Protein AF-A0A8R1TPE1-F1 (afdb_monomer)

Solvent-accessible surface area (backbone atoms only — not comparable to full-atom values): 17850 Å² total; per-residue (Å²): 113,74,74,75,46,50,90,29,77,62,45,46,55,52,41,71,75,48,52,73,70,52,34,66,56,43,35,75,39,78,77,42,19,66,40,21,22,53,48,49,41,61,33,60,48,58,33,38,38,45,73,94,42,56,35,72,60,89,50,50,63,36,73,74,68,48,64,74,49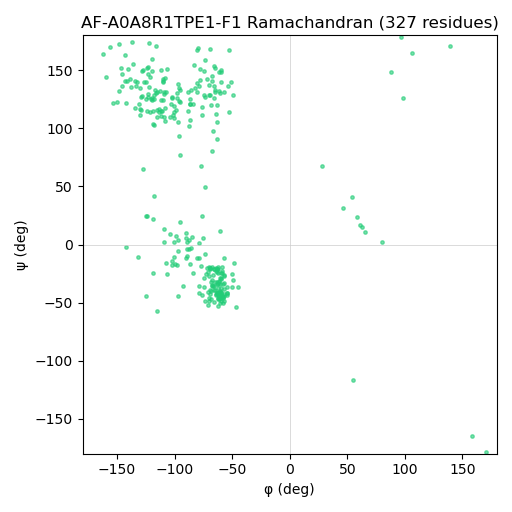,32,59,81,62,70,33,50,61,33,40,32,50,35,21,40,54,62,59,78,72,87,46,67,65,44,50,88,61,21,54,44,43,35,39,29,58,37,79,49,31,29,47,52,40,66,70,61,81,67,84,75,72,73,78,67,88,56,92,44,58,75,33,24,25,40,34,38,23,42,54,41,50,76,71,48,34,45,49,78,46,43,59,63,67,57,66,74,37,89,83,64,46,93,82,68,50,93,53,41,48,35,35,43,39,38,24,18,45,39,54,68,60,50,53,53,50,52,52,57,53,48,71,70,68,57,57,43,43,33,35,41,39,25,24,50,26,72,84,51,78,80,65,88,53,73,63,36,33,42,34,39,38,37,20,40,93,54,47,46,69,49,77,46,70,35,82,41,60,48,61,72,59,45,50,51,52,52,57,56,54,52,70,76,59,90,47,74,88,55,23,51,77,49,34,40,32,41,39,40,51,91,40,40,48,34,95,58,47,71,56,54,48,37,74,76,37,76,90,58,66,74,25,60,41,65,36,54,33,80,81,40,45,34,23,38,35,37,48,56,91,95,43,76,47,75,45,69,22,31,29,42,36,44,40,28,41,59,52,60,127

Organism: Onchocerca volvulus (NCBI:txid6282)

Secondary structure (DSSP, 8-state):
-GGGTTT-HHHHHHHHHS-HHHHHHHTTSTTTHHHHHHHHHHHTPPEEEETTEEESGGGTTTTTS-THHHHHTT--EEEEEEE--SS----TTTTTT-EEEEEEE-SS-EEEE---SS------SS-PPPPEEEEEEHHHHHTT-EEEE-HHHHHS-TT--SSS-TTEEEEEEEESS-HHHHHHHHHHHHHTT--S-EEEEE---SS-TT---GGGEEEEEEESTTEEEEEEE-----HHHHHHHHHHHHHT---TTTEEEEEEEEEETT-SS-TTHHHHHHHH-TT--EEEEEE--TT-EEEEEEEETTEEEEEES-EEEEEEEEPP-

Sequence (329 aa):
MAKVFIGTPAAKRIAQELSYEDLNNIRTIRVMAEAANFELNRRFQVLHYRNGEINPPFLRKSWKLELNEFRQYHWSPNFAILFGSERRLDIMHMTDMCFTEILTPRSDHLGIFIPDGRNFSFDPEIKGDPMNGVILPITWWWDRNFASMDIESIKSLHWGNKEIKDDAKLIILIDGNNDYRAFETVRIIRKQWYSMPICVVSQTDRVNFQSESDEDSTVYVFRGPDIEVSTFVVSTKNEEVLNRMLLDWKKTMNFFDTHQIIAFHFTMIDGSEPENSEQIFSDTFPNIRLNTLRLLDKRSITGVNYQIQTESYFFYGPVYIIIGLRKFD

pLDDT: mean 83.56, std 15.49, range [41.16, 98.75]

Nearest PDB structures (foldseek):
  1vm6-assembly1_C  TM=4.453E-01  e=6.906E-03  Thermotoga maritima
  3lup-assembly1_A  TM=4.896E-01  e=1.244E+00  Streptococcus agalactiae 2603V/R
  6dke-assembly1_A  TM=5.177E-01  e=4.424E+00  Streptococcus pneumoniae
  2x0b-assembly1_F  TM=2.008E-01  e=8.662E-01  Homo sapiens
  8h55-assembly2_B  TM=2.376E-01  e=1.683E+00  Danio rerio

Mean predicted aligned error: 8.54 Å

Structure (mmCIF, N/CA/C/O backbone):
data_AF-A0A8R1TPE1-F1
#
_entry.id   AF-A0A8R1TPE1-F1
#
loop_
_atom_site.group_PDB
_atom_site.id
_atom_site.type_symbol
_atom_site.label_atom_id
_atom_site.label_alt_id
_atom_site.label_comp_id
_atom_site.label_asym_id
_atom_site.label_entity_id
_atom_site.label_seq_id
_atom_site.pdbx_PDB_ins_code
_atom_site.Cartn_x
_atom_site.Cartn_y
_atom_site.Cartn_z
_atom_site.occupancy
_atom_site.B_iso_or_equiv
_atom_site.auth_seq_id
_atom_site.auth_comp_id
_atom_site.auth_asym_id
_atom_site.auth_atom_id
_atom_site.pdbx_PDB_model_num
ATOM 1 N N . MET A 1 1 ? -36.279 0.656 28.704 1.00 44.09 1 MET A N 1
ATOM 2 C CA . MET A 1 1 ? -34.944 0.089 29.000 1.00 44.09 1 MET A CA 1
ATOM 3 C C . MET A 1 1 ? -34.021 0.081 27.784 1.00 44.09 1 MET A C 1
ATOM 5 O O . MET A 1 1 ? -32.981 0.709 27.876 1.00 44.09 1 MET A O 1
ATOM 9 N N . ALA A 1 2 ? -34.404 -0.500 26.636 1.00 46.25 2 ALA A N 1
ATOM 10 C CA . ALA A 1 2 ? -33.535 -0.558 25.446 1.00 46.25 2 ALA A CA 1
ATOM 11 C C . ALA A 1 2 ? -33.001 0.814 24.980 1.00 46.25 2 ALA A C 1
ATOM 13 O O . ALA A 1 2 ? -31.809 0.942 24.746 1.00 46.25 2 ALA A O 1
ATOM 14 N N . LYS A 1 3 ? -33.838 1.867 24.952 1.00 46.75 3 LYS A N 1
ATOM 15 C CA . LYS A 1 3 ? -33.417 3.230 24.557 1.00 46.75 3 LYS A CA 1
ATOM 16 C C . LYS A 1 3 ? -32.384 3.891 25.481 1.00 46.75 3 LYS A C 1
ATOM 18 O O . LYS A 1 3 ? -31.698 4.795 25.033 1.00 46.75 3 LYS A O 1
ATOM 23 N N . VAL A 1 4 ? -32.247 3.437 26.730 1.00 49.09 4 VAL A N 1
ATOM 24 C CA . VAL A 1 4 ? -31.278 3.990 27.701 1.00 49.09 4 VAL A CA 1
ATOM 25 C C . VAL A 1 4 ? -29.866 3.425 27.469 1.00 49.09 4 VAL A C 1
ATOM 27 O O . VAL A 1 4 ? -28.898 3.954 27.997 1.00 49.09 4 VAL A O 1
ATOM 30 N N . PHE A 1 5 ? -29.721 2.388 26.637 1.00 49.16 5 PHE A N 1
ATOM 31 C CA . PHE A 1 5 ? -28.418 1.881 26.190 1.00 49.16 5 PHE A CA 1
ATOM 32 C C . PHE A 1 5 ? -28.001 2.414 24.807 1.00 49.16 5 PHE A C 1
ATOM 34 O O . PHE A 1 5 ? -26.819 2.379 24.479 1.00 49.16 5 PHE A O 1
ATOM 41 N N . ILE A 1 6 ? -28.940 2.941 24.010 1.00 46.09 6 ILE A N 1
ATOM 42 C CA . ILE A 1 6 ? -28.690 3.390 22.629 1.00 46.09 6 ILE A CA 1
ATOM 43 C C . ILE A 1 6 ? -27.797 4.633 22.635 1.00 46.09 6 ILE A C 1
ATOM 45 O O . ILE A 1 6 ? -28.164 5.657 23.209 1.00 46.09 6 ILE A O 1
ATOM 49 N N . GLY A 1 7 ? -26.628 4.539 21.998 1.00 55.19 7 GLY A N 1
ATOM 50 C CA . GLY A 1 7 ? -25.697 5.659 21.830 1.00 55.19 7 GLY A CA 1
ATOM 51 C C . GLY A 1 7 ? -25.085 6.182 23.132 1.00 55.19 7 GLY A C 1
ATOM 52 O O . GLY A 1 7 ? -24.473 7.253 23.144 1.00 55.19 7 GLY A O 1
ATOM 53 N N . THR A 1 8 ? -25.253 5.465 24.247 1.00 64.81 8 THR A N 1
ATOM 54 C CA . THR A 1 8 ? -24.843 5.983 25.547 1.00 64.81 8 THR A CA 1
ATOM 55 C C . THR A 1 8 ? -23.357 5.764 25.804 1.00 64.81 8 THR A C 1
ATOM 57 O O . THR A 1 8 ? -22.751 4.815 25.295 1.00 64.81 8 THR A O 1
ATOM 60 N N . PRO A 1 9 ? -22.748 6.608 26.654 1.00 73.88 9 PRO A N 1
ATOM 61 C CA . PRO A 1 9 ? -21.393 6.389 27.146 1.00 73.88 9 PRO A CA 1
ATOM 62 C C . PRO A 1 9 ? -21.156 4.975 27.703 1.00 73.88 9 PRO A C 1
ATOM 64 O O . PRO A 1 9 ? -20.021 4.515 27.687 1.00 73.88 9 PRO A O 1
ATOM 67 N N . ALA A 1 10 ? -22.202 4.276 28.167 1.00 79.50 10 ALA A N 1
ATOM 68 C CA . ALA A 1 10 ? -22.102 2.910 28.673 1.00 79.50 10 ALA A CA 1
ATOM 69 C C . ALA A 1 10 ? -21.815 1.886 27.565 1.00 79.50 10 ALA A C 1
ATOM 71 O O . ALA A 1 10 ? -20.884 1.103 27.712 1.00 79.50 10 ALA A O 1
ATOM 72 N N . ALA A 1 11 ? -22.551 1.913 26.447 1.00 77.06 11 ALA A N 1
ATOM 73 C CA . ALA A 1 11 ? -22.311 0.989 25.333 1.00 77.06 11 ALA A CA 1
ATOM 74 C C . ALA A 1 11 ? -20.894 1.151 24.764 1.00 77.06 11 ALA A C 1
ATOM 76 O O . ALA A 1 11 ? -20.216 0.160 24.508 1.00 77.06 11 ALA A O 1
ATOM 77 N N . LYS A 1 12 ? -20.420 2.400 24.653 1.00 79.38 12 LYS A N 1
ATOM 78 C CA . LYS A 1 12 ? -19.044 2.703 24.230 1.00 79.38 12 LYS A CA 1
ATOM 79 C C . LYS A 1 12 ? -18.009 2.131 25.199 1.00 79.38 12 LYS A C 1
ATOM 81 O O . LYS A 1 12 ? -17.078 1.478 24.749 1.00 79.38 12 LYS A O 1
ATOM 86 N N . ARG A 1 13 ? -18.199 2.322 26.511 1.00 83.38 13 ARG A N 1
ATOM 87 C CA . ARG A 1 13 ? -17.311 1.747 27.537 1.00 83.38 13 ARG A CA 1
ATOM 88 C C . ARG A 1 13 ? -17.301 0.225 27.500 1.00 83.38 13 ARG A C 1
ATOM 90 O O . ARG A 1 13 ? -16.241 -0.359 27.606 1.00 83.38 13 ARG A O 1
ATOM 97 N N . ILE A 1 14 ? -18.460 -0.411 27.324 1.00 85.06 14 ILE A N 1
ATOM 98 C CA . ILE A 1 14 ? -18.529 -1.872 27.209 1.00 85.06 14 ILE A CA 1
ATOM 99 C C . ILE A 1 14 ? -17.743 -2.325 25.978 1.00 85.06 14 ILE A C 1
ATOM 101 O O . ILE A 1 14 ? -16.851 -3.147 26.118 1.00 85.06 14 ILE A O 1
ATOM 105 N N . ALA A 1 15 ? -18.027 -1.761 24.799 1.00 84.88 15 ALA A N 1
ATOM 106 C CA . ALA A 1 15 ? -17.357 -2.146 23.557 1.00 84.88 15 ALA A CA 1
ATOM 107 C C . ALA A 1 15 ? -15.828 -1.994 23.639 1.00 84.88 15 ALA A C 1
ATOM 109 O O . ALA A 1 15 ? -15.106 -2.859 23.152 1.00 84.88 15 ALA A O 1
ATOM 110 N N . GLN A 1 16 ? -15.337 -0.941 24.298 1.00 85.75 16 GLN A N 1
ATOM 111 C CA . GLN A 1 16 ? -13.904 -0.705 24.490 1.00 85.75 16 GLN A CA 1
ATOM 112 C C . GLN A 1 16 ? -13.187 -1.845 25.217 1.00 85.75 16 GLN A C 1
ATOM 114 O O . GLN A 1 16 ? -12.050 -2.126 24.864 1.00 85.75 16 GLN A O 1
ATOM 119 N N . GLU A 1 17 ? -13.850 -2.525 26.154 1.00 87.88 17 GLU A N 1
ATOM 120 C CA . GLU A 1 17 ? -13.262 -3.609 26.957 1.00 87.88 17 GLU A CA 1
ATOM 121 C C . GLU A 1 17 ? -13.404 -4.996 26.306 1.00 87.88 17 GLU A C 1
ATOM 123 O O . GLU A 1 17 ? -12.835 -5.978 26.781 1.00 87.88 17 GLU A O 1
ATOM 128 N N . LEU A 1 18 ? -14.191 -5.114 25.231 1.00 89.50 18 LEU A N 1
ATOM 129 C CA . LEU A 1 18 ? -14.462 -6.401 24.589 1.00 89.50 18 LEU A CA 1
ATOM 130 C C . LEU A 1 18 ? -13.299 -6.867 23.713 1.00 89.50 18 LEU A C 1
ATOM 132 O O . LEU A 1 18 ? -12.566 -6.067 23.124 1.00 89.50 18 LEU A O 1
ATOM 136 N N . SER A 1 19 ? -13.158 -8.186 23.579 1.00 89.12 19 SER A N 1
ATOM 137 C CA . SER A 1 19 ? -12.224 -8.796 22.631 1.00 89.12 19 SER A CA 1
ATOM 138 C C . SER A 1 19 ? -12.672 -8.570 21.178 1.00 89.12 19 SER A C 1
ATOM 140 O O . SER A 1 19 ? -13.794 -8.137 20.913 1.00 89.12 19 SER A O 1
ATOM 142 N N . TYR A 1 20 ? -11.796 -8.857 20.209 1.00 87.75 20 TYR A N 1
ATOM 143 C CA . TYR A 1 20 ? -12.163 -8.790 18.786 1.00 87.75 20 TYR A CA 1
ATOM 144 C C . TYR A 1 20 ? -13.303 -9.759 18.436 1.00 87.75 20 TYR A C 1
ATOM 146 O O . TYR A 1 20 ? -14.245 -9.386 17.739 1.00 87.75 20 TYR A O 1
ATOM 154 N N . GLU A 1 21 ? -13.242 -10.983 18.961 1.00 89.06 21 GLU A N 1
ATOM 155 C CA . GLU A 1 21 ? -14.278 -11.998 18.767 1.00 89.06 21 GLU A CA 1
ATOM 156 C C . GLU A 1 21 ? -15.618 -11.541 19.355 1.00 89.06 21 GLU A C 1
ATOM 158 O O . GLU A 1 21 ? -16.645 -11.581 18.677 1.00 89.06 21 GLU A O 1
ATOM 163 N N . ASP A 1 22 ? -15.601 -11.007 20.578 1.00 92.62 22 ASP A N 1
ATOM 164 C CA . ASP A 1 22 ? -16.809 -10.494 21.221 1.00 92.62 22 ASP A CA 1
ATOM 165 C C . ASP A 1 22 ? -17.409 -9.323 20.446 1.00 92.62 22 ASP A C 1
ATOM 167 O O . ASP A 1 22 ? -18.618 -9.303 20.231 1.00 92.62 22 ASP A O 1
ATOM 171 N N . LEU A 1 23 ? -16.586 -8.378 19.975 1.00 93.06 23 LEU A N 1
ATOM 172 C CA . LEU A 1 23 ? -17.033 -7.267 19.128 1.00 93.06 23 LEU A CA 1
ATOM 173 C C . LEU A 1 23 ? -17.714 -7.765 17.848 1.00 93.06 23 LEU A C 1
ATOM 175 O O . LEU A 1 23 ? -18.798 -7.290 17.496 1.00 93.06 23 LEU A O 1
ATOM 179 N N . ASN A 1 24 ? -17.116 -8.754 17.184 1.00 91.31 24 ASN A N 1
ATOM 180 C CA . ASN A 1 24 ? -17.694 -9.379 15.998 1.00 91.31 24 ASN A CA 1
ATOM 181 C C . ASN A 1 24 ? -19.021 -10.084 16.281 1.00 91.31 24 ASN A C 1
ATOM 183 O O . ASN A 1 24 ? -19.912 -10.065 15.433 1.00 91.31 24 ASN A O 1
ATOM 187 N N . ASN A 1 25 ? -19.184 -10.660 17.468 1.00 92.38 25 ASN A N 1
ATOM 188 C CA . ASN A 1 25 ? -20.437 -11.283 17.874 1.00 92.38 25 ASN A CA 1
ATOM 189 C C . ASN A 1 25 ? -21.503 -10.231 18.204 1.00 92.38 25 ASN A C 1
ATOM 191 O O . ASN A 1 25 ? -22.625 -10.297 17.693 1.00 92.38 25 ASN A O 1
ATOM 195 N N . ILE A 1 26 ? -21.172 -9.217 19.010 1.00 91.69 26 ILE A N 1
ATOM 196 C CA . ILE A 1 26 ? -22.152 -8.221 19.461 1.00 91.69 26 ILE A CA 1
ATOM 197 C C . ILE A 1 26 ? -22.587 -7.258 18.359 1.00 91.69 26 ILE A C 1
ATOM 199 O O . ILE A 1 26 ? -23.668 -6.683 18.475 1.00 91.69 26 ILE A O 1
ATOM 203 N N . ARG A 1 27 ? -21.822 -7.101 17.269 1.00 89.50 27 ARG A N 1
ATOM 204 C CA . ARG A 1 27 ? -22.260 -6.256 16.146 1.00 89.50 27 ARG A CA 1
ATOM 205 C C . ARG A 1 27 ? -23.519 -6.787 15.457 1.00 89.50 27 ARG A C 1
ATOM 207 O O . ARG A 1 27 ? -24.279 -6.019 14.880 1.00 89.50 27 ARG A O 1
ATOM 214 N N . THR A 1 28 ? -23.793 -8.088 15.581 1.00 90.44 28 THR A N 1
ATOM 215 C CA . THR A 1 28 ? -25.048 -8.699 15.107 1.00 90.44 28 THR A CA 1
ATOM 216 C C . THR A 1 28 ? -26.266 -8.226 15.913 1.00 90.44 28 THR A C 1
ATOM 218 O O . THR A 1 28 ? -27.407 -8.292 15.452 1.00 90.44 28 THR A O 1
ATOM 221 N N . ILE A 1 29 ? -26.038 -7.690 17.115 1.00 89.44 29 ILE A N 1
ATOM 222 C CA . ILE A 1 29 ? -27.065 -7.118 17.974 1.00 89.44 29 ILE A CA 1
ATOM 223 C C . ILE A 1 29 ? -27.247 -5.653 17.579 1.00 89.44 29 ILE A C 1
ATOM 225 O O . ILE A 1 29 ? -26.445 -4.793 17.938 1.00 89.44 29 ILE A O 1
ATOM 229 N N . ARG A 1 30 ? -28.366 -5.339 16.915 1.00 87.31 30 ARG A N 1
ATOM 230 C CA . ARG A 1 30 ? -28.681 -3.991 16.392 1.00 87.31 30 ARG A CA 1
ATOM 231 C C . ARG A 1 30 ? -28.411 -2.839 17.370 1.00 87.31 30 ARG A C 1
ATOM 233 O O . ARG A 1 30 ? -28.019 -1.763 16.944 1.00 87.31 30 ARG A O 1
ATOM 240 N N . VAL A 1 31 ? -28.653 -3.033 18.670 1.00 83.69 31 VAL A N 1
ATOM 241 C CA . VAL A 1 31 ? -28.457 -1.977 19.686 1.00 83.69 31 VAL A CA 1
ATOM 242 C C . VAL A 1 31 ? -26.993 -1.736 20.070 1.00 83.69 31 VAL A C 1
ATOM 244 O O . VAL A 1 31 ? -26.695 -0.683 20.622 1.00 83.69 31 VAL A O 1
ATOM 247 N N . MET A 1 32 ? -26.102 -2.689 19.791 1.00 87.31 32 MET A N 1
ATOM 248 C CA . MET A 1 32 ? -24.664 -2.609 20.066 1.00 87.31 32 MET A CA 1
ATOM 249 C C . MET A 1 32 ? -23.827 -2.426 18.794 1.00 87.31 32 MET A C 1
ATOM 251 O O . MET A 1 32 ? -22.674 -2.019 18.904 1.00 87.31 32 MET A O 1
ATOM 255 N N . ALA A 1 33 ? -24.407 -2.683 17.615 1.00 90.25 33 ALA A N 1
ATOM 256 C CA . ALA A 1 33 ? -23.750 -2.619 16.311 1.00 90.25 33 ALA A CA 1
ATOM 257 C C . ALA A 1 33 ? -22.914 -1.353 16.116 1.00 90.25 33 ALA A C 1
ATOM 259 O O . ALA A 1 33 ? -21.714 -1.449 15.903 1.00 90.25 33 ALA A O 1
ATOM 260 N N . GLU A 1 34 ? -23.505 -0.173 16.306 1.00 90.88 34 GLU A N 1
ATOM 261 C CA . GLU A 1 34 ? -22.803 1.101 16.113 1.00 90.88 34 GLU A CA 1
ATOM 262 C C . GLU A 1 34 ? -21.562 1.235 17.016 1.00 90.88 34 GLU A C 1
ATOM 264 O O . GLU A 1 34 ? -20.491 1.629 16.557 1.00 90.88 34 GLU A O 1
ATOM 269 N N . ALA A 1 35 ? -21.679 0.870 18.298 1.00 90.56 35 ALA A N 1
ATOM 270 C CA . ALA A 1 35 ? -20.563 0.940 19.241 1.00 90.56 35 ALA A CA 1
ATOM 271 C C . ALA A 1 35 ? -19.481 -0.103 18.923 1.00 90.56 35 ALA A C 1
ATOM 273 O O . ALA A 1 35 ? -18.292 0.207 19.010 1.00 90.56 35 ALA A O 1
ATOM 274 N N . ALA A 1 36 ? -19.890 -1.311 18.529 1.00 92.25 36 ALA A N 1
ATOM 275 C CA . ALA A 1 36 ? -18.981 -2.379 18.139 1.00 92.25 36 ALA A CA 1
ATOM 276 C C . ALA A 1 36 ? -18.222 -2.025 16.853 1.00 92.25 36 ALA A C 1
ATOM 278 O O . ALA A 1 36 ? -16.998 -2.080 16.831 1.00 92.25 36 ALA A O 1
ATOM 279 N N . ASN A 1 37 ? -18.932 -1.581 15.816 1.00 93.56 37 ASN A N 1
ATOM 280 C CA . ASN A 1 37 ? -18.367 -1.181 14.529 1.00 93.56 37 ASN A CA 1
ATOM 281 C C . ASN A 1 37 ? -17.427 0.016 14.675 1.00 93.56 37 ASN A C 1
ATOM 283 O O . ASN A 1 37 ? -16.348 0.028 14.087 1.00 93.56 37 ASN A O 1
ATOM 287 N N . PHE A 1 38 ? -17.784 1.007 15.499 1.00 91.50 38 PHE A N 1
ATOM 288 C CA . PHE A 1 38 ? -16.887 2.117 15.826 1.00 91.50 38 PHE A CA 1
ATOM 289 C C . PHE A 1 38 ? -15.567 1.619 16.428 1.00 91.50 38 PHE A C 1
ATOM 291 O O . PHE A 1 38 ? -14.488 2.031 16.000 1.00 91.50 38 PHE A O 1
ATOM 298 N N . GLU A 1 39 ? -15.651 0.723 17.409 1.00 91.75 39 GLU A N 1
ATOM 299 C CA . GLU A 1 39 ? -14.481 0.193 18.099 1.00 91.75 39 GLU A CA 1
ATOM 300 C C . GLU A 1 39 ? -13.631 -0.702 17.185 1.00 91.75 39 GLU A C 1
ATOM 302 O O . GLU A 1 39 ? -12.407 -0.577 17.172 1.00 91.75 39 GLU A O 1
ATOM 307 N N . LEU A 1 40 ? -14.260 -1.533 16.353 1.00 93.19 40 LEU A N 1
ATOM 308 C CA . LEU A 1 40 ? -13.582 -2.328 15.329 1.00 93.19 40 LEU A CA 1
ATOM 309 C C . LEU A 1 40 ? -12.853 -1.430 14.324 1.00 93.19 40 LEU A C 1
ATOM 311 O O . LEU A 1 40 ? -11.648 -1.575 14.137 1.00 93.19 40 LEU A O 1
ATOM 315 N N . ASN A 1 41 ? -13.530 -0.427 13.759 1.00 93.12 41 ASN A N 1
ATOM 316 C CA . ASN A 1 41 ? -12.905 0.538 12.851 1.00 93.12 41 ASN A CA 1
ATOM 317 C C . ASN A 1 41 ? -11.685 1.219 13.483 1.00 93.12 41 ASN A C 1
ATOM 319 O O . ASN A 1 41 ? -10.650 1.354 12.832 1.00 93.12 41 ASN A O 1
ATOM 323 N N . ARG A 1 42 ? -11.777 1.595 14.765 1.00 90.56 42 ARG A N 1
ATOM 324 C CA . ARG A 1 42 ? -10.665 2.182 15.523 1.00 90.56 42 ARG A CA 1
ATOM 325 C C . ARG A 1 42 ? -9.490 1.211 15.678 1.00 90.56 42 ARG A C 1
ATOM 327 O O . ARG A 1 42 ? -8.344 1.628 15.537 1.00 90.56 42 ARG A O 1
ATOM 334 N N . ARG A 1 43 ? -9.748 -0.069 15.962 1.00 90.19 43 ARG A N 1
ATOM 335 C CA . ARG A 1 43 ? -8.710 -1.108 16.127 1.00 90.19 43 ARG A CA 1
ATOM 336 C C . ARG A 1 43 ? -8.056 -1.524 14.806 1.00 90.19 43 ARG A C 1
ATOM 338 O O . ARG A 1 43 ? -6.909 -1.955 14.807 1.00 90.19 43 ARG A O 1
ATOM 345 N N . PHE A 1 44 ? -8.762 -1.367 13.689 1.00 92.94 44 PHE A N 1
ATOM 346 C CA . PHE A 1 44 ? -8.256 -1.623 12.334 1.00 92.94 44 PHE A CA 1
ATOM 347 C C . PHE A 1 44 ? -7.587 -0.410 11.691 1.00 92.94 44 PHE A C 1
ATOM 349 O O . PHE A 1 44 ? -7.043 -0.519 10.591 1.00 92.94 44 PHE A O 1
ATOM 356 N N . GLN A 1 45 ? -7.609 0.729 12.382 1.00 93.00 45 GLN A N 1
ATOM 357 C CA . GLN A 1 45 ? -7.111 1.986 11.862 1.00 93.00 45 GLN A CA 1
ATOM 358 C C . GLN A 1 45 ? -5.613 1.922 11.572 1.00 93.00 45 GLN A C 1
ATOM 360 O O . GLN A 1 45 ? -4.795 1.742 12.475 1.00 93.00 45 GLN A O 1
ATOM 365 N N . VAL A 1 46 ? -5.270 2.142 10.306 1.00 93.31 46 VAL A N 1
ATOM 366 C CA . VAL A 1 46 ? -3.891 2.358 9.860 1.00 93.31 46 VAL A CA 1
ATOM 367 C C . VAL A 1 46 ? -3.416 3.708 10.368 1.00 93.31 46 VAL A C 1
ATOM 369 O O . VAL A 1 46 ? -4.156 4.700 10.304 1.00 93.31 46 VAL A O 1
ATOM 372 N N . LEU A 1 47 ? -2.180 3.748 10.863 1.00 91.38 47 LEU A N 1
ATOM 373 C CA . LEU A 1 47 ? -1.526 4.999 11.212 1.00 91.38 47 LEU A CA 1
ATOM 374 C C . LEU A 1 47 ? -0.637 5.450 10.063 1.00 91.38 47 LEU A C 1
ATOM 376 O O . LEU A 1 47 ? 0.147 4.681 9.521 1.00 91.38 47 LEU A O 1
ATOM 380 N N . HIS A 1 48 ? -0.727 6.726 9.733 1.00 91.81 48 HIS A N 1
ATOM 381 C CA . HIS A 1 48 ? 0.178 7.398 8.820 1.00 91.81 48 HIS A CA 1
ATOM 382 C C . HIS A 1 48 ? 1.261 8.084 9.628 1.00 91.81 48 HIS A C 1
ATOM 384 O O . HIS A 1 48 ? 0.945 8.930 10.468 1.00 91.81 48 HIS A O 1
ATOM 390 N N . TYR A 1 49 ? 2.509 7.746 9.348 1.00 87.38 49 TYR A N 1
ATOM 391 C CA . TYR A 1 49 ? 3.671 8.402 9.914 1.00 87.38 49 TYR A CA 1
ATOM 392 C C . TYR A 1 49 ? 4.162 9.487 8.957 1.00 87.38 49 TYR A C 1
ATOM 394 O O . TYR A 1 49 ? 4.291 9.263 7.754 1.00 87.38 49 TYR A O 1
ATOM 402 N N . ARG A 1 50 ? 4.438 10.678 9.485 1.00 86.50 50 ARG A N 1
ATOM 403 C CA . ARG A 1 50 ? 5.117 11.745 8.749 1.00 86.50 50 ARG A CA 1
ATOM 404 C C . ARG A 1 50 ? 5.846 12.647 9.735 1.00 86.50 50 ARG A C 1
ATOM 406 O O . ARG A 1 50 ? 5.219 13.226 10.617 1.00 86.50 50 ARG A O 1
ATOM 413 N N . ASN A 1 51 ? 7.159 12.794 9.580 1.00 78.75 51 ASN A N 1
ATOM 414 C CA . ASN A 1 51 ? 7.970 13.746 10.352 1.00 78.75 51 ASN A CA 1
ATOM 415 C C . ASN A 1 51 ? 7.867 13.640 11.879 1.00 78.75 51 ASN A C 1
ATOM 417 O O . ASN A 1 51 ? 7.847 14.651 12.581 1.00 78.75 51 ASN A O 1
ATOM 421 N N . GLY A 1 52 ? 7.835 12.419 12.412 1.00 75.19 52 GLY A N 1
ATOM 422 C CA . GLY A 1 52 ? 7.726 12.190 13.855 1.00 75.19 52 GLY A CA 1
ATOM 423 C C . GLY A 1 52 ? 6.301 12.312 14.392 1.00 75.19 52 GLY A C 1
ATOM 424 O O . GLY A 1 52 ? 6.088 12.161 15.594 1.00 75.19 52 GLY A O 1
ATOM 425 N N . GLU A 1 53 ? 5.319 12.563 13.525 1.00 81.31 53 GLU A N 1
ATOM 426 C CA . GLU A 1 53 ? 3.909 12.574 13.884 1.00 81.31 53 GLU A CA 1
ATOM 427 C C . GLU A 1 53 ? 3.161 11.391 13.276 1.00 81.31 53 GLU A C 1
ATOM 429 O O . GLU A 1 53 ? 3.376 11.019 12.123 1.00 81.31 53 GLU A O 1
ATOM 434 N N . ILE A 1 54 ? 2.220 10.850 14.050 1.00 83.81 54 ILE A N 1
ATOM 435 C CA . ILE A 1 54 ? 1.265 9.843 13.588 1.00 83.81 54 ILE A CA 1
ATOM 436 C C . ILE A 1 54 ? -0.138 10.429 13.417 1.00 83.81 54 ILE A C 1
ATOM 438 O O . ILE A 1 54 ? -0.542 11.358 14.131 1.00 83.81 54 ILE A O 1
ATOM 442 N N . ASN A 1 55 ? -0.900 9.855 12.489 1.00 86.06 55 ASN A N 1
ATOM 443 C CA . ASN A 1 55 ? -2.298 10.190 12.250 1.00 86.06 55 ASN A CA 1
ATOM 444 C C . ASN A 1 55 ? -3.143 8.958 11.891 1.00 86.06 55 ASN A C 1
ATOM 446 O O . ASN A 1 55 ? -2.690 8.173 11.066 1.00 86.06 55 ASN A O 1
ATOM 450 N N . PRO A 1 56 ? -4.388 8.837 12.385 1.00 85.06 56 PRO A N 1
ATOM 451 C CA . PRO A 1 56 ? -5.070 9.793 13.259 1.00 85.06 56 PRO A CA 1
ATOM 452 C C . PRO A 1 56 ? -4.395 9.936 14.636 1.00 85.06 56 PRO A C 1
ATOM 454 O O . PRO A 1 56 ? -3.712 9.021 15.089 1.00 85.06 56 PRO A O 1
ATOM 457 N N . PRO A 1 57 ? -4.513 11.097 15.306 1.00 82.31 57 PRO A N 1
ATOM 458 C CA . PRO A 1 57 ? -3.676 11.436 16.462 1.00 82.31 57 PRO A CA 1
ATOM 459 C C . PRO A 1 57 ? -4.071 10.704 17.756 1.00 82.31 57 PRO A C 1
ATOM 461 O O . PRO A 1 57 ? -3.519 10.999 18.814 1.00 82.31 57 PRO A O 1
ATOM 464 N N . PHE A 1 58 ? -5.024 9.767 17.702 1.00 76.75 58 PHE A N 1
ATOM 465 C CA . PHE A 1 58 ? -5.593 9.100 18.877 1.00 76.75 58 PHE A CA 1
ATOM 466 C C . PHE A 1 58 ? -4.566 8.282 19.676 1.00 76.75 58 PHE A C 1
ATOM 468 O O . PHE A 1 58 ? -4.730 8.132 20.881 1.00 76.75 58 PHE A O 1
ATOM 475 N N . LEU A 1 59 ? -3.474 7.843 19.040 1.00 75.56 59 LEU A N 1
ATOM 476 C CA . LEU A 1 59 ? -2.359 7.145 19.693 1.00 75.56 59 LEU A CA 1
ATOM 477 C C . LEU A 1 59 ? -1.123 8.026 19.896 1.00 75.56 59 LEU A C 1
ATOM 479 O O . LEU A 1 59 ? -0.072 7.530 20.287 1.00 75.56 59 LEU A O 1
ATOM 483 N N . ARG A 1 60 ? -1.209 9.343 19.655 1.00 73.69 60 ARG A N 1
ATOM 484 C CA . ARG A 1 60 ? -0.044 10.246 19.719 1.00 73.69 60 ARG A CA 1
ATOM 485 C C . ARG A 1 60 ? 0.631 10.257 21.097 1.00 73.69 60 ARG A C 1
ATOM 487 O O . ARG A 1 60 ? 1.826 10.517 21.172 1.00 73.69 60 ARG A O 1
ATOM 494 N N . LYS A 1 61 ? -0.122 10.012 22.177 1.00 69.06 61 LYS A N 1
ATOM 495 C CA . LYS A 1 61 ? 0.434 9.882 23.536 1.00 69.06 61 LYS A CA 1
ATOM 496 C C . LYS A 1 61 ? 1.225 8.583 23.689 1.00 69.06 61 LYS A C 1
ATOM 498 O O . LYS A 1 61 ? 2.404 8.653 24.007 1.00 69.06 61 LYS A O 1
ATOM 503 N N . SER A 1 62 ? 0.614 7.458 23.327 1.00 65.94 62 SER A N 1
ATOM 504 C CA . SER A 1 62 ? 1.229 6.125 23.366 1.00 65.94 62 SER A CA 1
ATOM 505 C C . SER A 1 62 ? 2.447 6.005 22.460 1.00 65.94 62 SER A C 1
ATOM 507 O O . SER A 1 62 ? 3.414 5.342 22.804 1.00 65.94 62 SER A O 1
ATOM 509 N N . TRP A 1 63 ? 2.454 6.744 21.349 1.00 64.06 63 TRP A N 1
ATOM 510 C CA . TRP A 1 63 ? 3.622 6.891 20.485 1.00 64.06 63 TRP A CA 1
ATOM 511 C C . TRP A 1 63 ? 4.843 7.496 21.198 1.00 64.06 63 TRP A C 1
ATOM 513 O O . TRP A 1 63 ? 5.971 7.217 20.815 1.00 64.06 63 TRP A O 1
ATOM 523 N N . LYS A 1 64 ? 4.634 8.340 22.216 1.00 64.62 64 LYS A N 1
ATOM 524 C CA . LYS A 1 64 ? 5.703 9.056 22.931 1.00 64.62 64 LYS A CA 1
ATOM 525 C C . LYS A 1 64 ? 6.104 8.424 24.268 1.00 64.62 64 LYS A C 1
ATOM 527 O O . LYS A 1 64 ? 7.120 8.834 24.813 1.00 64.62 64 LYS A O 1
ATOM 532 N N . LEU A 1 65 ? 5.286 7.534 24.834 1.00 51.50 65 LEU A N 1
ATOM 533 C CA . LEU A 1 65 ? 5.306 7.209 26.270 1.00 51.50 65 LEU A CA 1
ATOM 534 C C . LEU A 1 65 ? 5.477 5.711 26.586 1.00 51.50 65 LEU A C 1
ATOM 536 O O . LEU A 1 65 ? 5.130 5.300 27.681 1.00 51.50 65 LEU A O 1
ATOM 540 N N . GLU A 1 66 ? 6.077 4.924 25.684 1.00 56.53 66 GLU A N 1
ATOM 541 C CA . GLU A 1 66 ? 6.318 3.466 25.799 1.00 56.53 66 GLU A CA 1
ATOM 542 C C . GLU A 1 66 ? 5.182 2.545 25.292 1.00 56.53 66 GLU A C 1
ATOM 544 O O . GLU A 1 66 ? 3.985 2.826 25.383 1.00 56.53 66 GLU A O 1
ATOM 549 N N . LEU A 1 67 ? 5.591 1.374 24.775 1.00 52.81 67 LEU A N 1
ATOM 550 C CA . LEU A 1 67 ? 4.765 0.342 24.123 1.00 52.81 67 LEU A CA 1
ATOM 551 C C . LEU A 1 67 ? 3.513 -0.090 24.892 1.00 52.81 67 LEU A C 1
ATOM 553 O O . LEU A 1 67 ? 2.490 -0.418 24.284 1.00 52.81 67 LEU A O 1
ATOM 557 N N . ASN A 1 68 ? 3.601 -0.161 26.223 1.00 54.91 68 ASN A N 1
ATOM 558 C CA . ASN A 1 68 ? 2.530 -0.717 27.050 1.00 54.91 68 ASN A CA 1
ATOM 559 C C . ASN A 1 68 ? 1.233 0.096 26.947 1.00 54.91 68 ASN A C 1
ATOM 561 O O . ASN A 1 68 ? 0.153 -0.451 27.180 1.00 54.91 68 ASN A O 1
ATOM 565 N N . GLU A 1 69 ? 1.304 1.363 26.535 1.00 62.47 69 GLU A N 1
ATOM 566 C CA . GLU A 1 69 ? 0.114 2.188 26.360 1.00 62.47 69 GLU A CA 1
ATOM 567 C C . GLU A 1 69 ? -0.748 1.763 25.162 1.00 62.47 69 GLU A C 1
ATOM 569 O O . GLU A 1 69 ? -1.965 1.924 25.217 1.00 62.47 69 GLU A O 1
ATOM 574 N N . PHE A 1 70 ? -0.186 1.146 24.114 1.00 69.50 70 PHE A N 1
ATOM 575 C CA . PHE A 1 70 ? -0.977 0.684 22.963 1.00 69.50 70 PHE A CA 1
ATOM 576 C C . PHE A 1 70 ? -2.004 -0.386 23.354 1.00 69.50 70 PHE A C 1
ATOM 578 O O . PHE A 1 70 ? -3.132 -0.391 22.850 1.00 69.50 70 PHE A O 1
ATOM 585 N N . ARG A 1 71 ? -1.658 -1.241 24.329 1.00 68.81 71 ARG A N 1
ATOM 586 C CA . ARG A 1 71 ? -2.554 -2.290 24.839 1.00 68.81 71 ARG A CA 1
ATOM 587 C C . ARG A 1 71 ? -3.835 -1.721 25.442 1.00 68.81 71 ARG A C 1
ATOM 589 O O . ARG A 1 71 ? -4.886 -2.323 25.257 1.00 68.81 71 ARG A O 1
ATOM 596 N N . GLN A 1 72 ? -3.773 -0.546 26.076 1.00 70.62 72 GLN A N 1
ATOM 597 C CA . GLN A 1 72 ? -4.960 0.136 26.617 1.00 70.62 72 GLN A CA 1
ATOM 598 C C . GLN A 1 72 ? -5.951 0.533 25.519 1.00 70.62 72 GLN A C 1
ATOM 600 O O . GLN A 1 72 ? -7.141 0.697 25.765 1.00 70.62 72 GLN A O 1
ATOM 605 N N . TYR A 1 73 ? -5.463 0.677 24.291 1.00 75.19 73 TYR A N 1
ATOM 606 C CA . TYR A 1 73 ? -6.268 1.013 23.132 1.00 75.19 73 TYR A CA 1
ATOM 607 C C . TYR A 1 73 ? -6.634 -0.209 22.293 1.00 75.19 73 TYR A C 1
ATOM 609 O O . TYR A 1 73 ? -7.190 -0.005 21.214 1.00 75.19 73 TYR A O 1
ATOM 617 N N . HIS A 1 74 ? -6.346 -1.440 22.738 1.00 81.62 74 HIS A N 1
ATOM 618 C CA . HIS A 1 74 ? -6.569 -2.673 21.965 1.00 81.62 74 HIS A CA 1
ATOM 619 C C . HIS A 1 74 ? -6.071 -2.580 20.513 1.00 81.62 74 HIS A C 1
ATOM 621 O O . HIS A 1 74 ? -6.640 -3.165 19.592 1.00 81.62 74 HIS A O 1
ATOM 627 N N . TRP A 1 75 ? -5.018 -1.798 20.311 1.00 86.69 75 TRP A N 1
ATOM 628 C CA . TRP A 1 75 ? -4.374 -1.570 19.033 1.00 86.69 75 TRP A CA 1
ATOM 629 C C . TRP A 1 75 ? -2.913 -1.929 19.238 1.00 86.69 75 TRP A C 1
ATOM 631 O O . TRP A 1 75 ? -2.353 -1.661 20.297 1.00 86.69 75 TRP A O 1
ATOM 641 N N . SER A 1 76 ? -2.279 -2.582 18.280 1.00 84.75 76 SER A N 1
ATOM 642 C CA . SER A 1 76 ? -0.847 -2.861 18.360 1.00 84.75 76 SER A CA 1
ATOM 643 C C . SER A 1 76 ? -0.261 -2.798 16.962 1.00 84.75 76 SER A C 1
ATOM 645 O O . SER A 1 76 ? -0.892 -3.316 16.032 1.00 84.75 76 SER A O 1
ATOM 647 N N . PRO A 1 77 ? 0.904 -2.153 16.803 1.00 86.06 77 PRO A N 1
ATOM 648 C CA . PRO A 1 77 ? 1.575 -2.118 15.518 1.00 86.06 77 PRO A CA 1
ATOM 649 C C . PRO A 1 77 ? 2.055 -3.534 15.189 1.00 86.06 77 PRO A C 1
ATOM 651 O O . PRO A 1 77 ? 2.418 -4.284 16.090 1.00 86.06 77 PRO A O 1
ATOM 654 N N . ASN A 1 78 ? 2.025 -3.900 13.912 1.00 87.38 78 ASN A N 1
ATOM 655 C CA . ASN A 1 78 ? 2.543 -5.185 13.441 1.00 87.38 78 ASN A CA 1
ATOM 656 C C . ASN A 1 78 ? 3.581 -5.003 12.349 1.00 87.38 78 ASN A C 1
ATOM 658 O O . ASN A 1 78 ? 4.624 -5.649 12.381 1.00 87.38 78 ASN A O 1
ATOM 662 N N . PHE A 1 79 ? 3.291 -4.119 11.396 1.00 90.94 79 PHE A N 1
ATOM 663 C CA . PHE A 1 79 ? 4.180 -3.866 10.277 1.00 90.94 79 PHE A CA 1
ATOM 664 C C . PHE A 1 79 ? 4.261 -2.374 9.976 1.00 90.94 79 PHE A C 1
ATOM 666 O O . PHE A 1 79 ? 3.228 -1.710 9.924 1.00 90.94 79 PHE A O 1
ATOM 673 N N . ALA A 1 80 ? 5.456 -1.846 9.743 1.00 90.50 80 ALA A N 1
ATOM 674 C CA . ALA A 1 80 ? 5.665 -0.467 9.328 1.00 90.50 80 ALA A CA 1
ATOM 675 C C . ALA A 1 80 ? 6.434 -0.419 8.005 1.00 90.50 80 ALA A C 1
ATOM 677 O O . ALA A 1 80 ? 7.506 -1.002 7.892 1.00 90.50 80 ALA A O 1
ATOM 678 N N . ILE A 1 81 ? 5.877 0.299 7.028 1.00 93.44 81 ILE A N 1
ATOM 679 C CA . ILE A 1 81 ? 6.506 0.592 5.736 1.00 93.44 81 ILE A CA 1
ATOM 680 C C . ILE A 1 81 ? 6.854 2.073 5.750 1.00 93.44 81 ILE A C 1
ATOM 682 O O . ILE A 1 81 ? 5.947 2.912 5.725 1.00 93.44 81 ILE A O 1
ATOM 686 N N . LEU A 1 82 ? 8.142 2.396 5.819 1.00 91.19 82 LEU A N 1
ATOM 687 C CA . LEU A 1 82 ? 8.633 3.765 5.945 1.00 91.19 82 LEU A CA 1
ATOM 688 C C . LEU A 1 82 ? 9.562 4.117 4.780 1.00 91.19 82 LEU A C 1
ATOM 690 O O . LEU A 1 82 ? 10.340 3.292 4.313 1.00 91.19 82 LEU A O 1
ATOM 694 N N . PHE A 1 83 ? 9.489 5.364 4.331 1.00 90.69 83 PHE A N 1
ATOM 695 C CA . PHE A 1 83 ? 10.260 5.907 3.220 1.00 90.69 83 PHE A CA 1
ATOM 696 C C . PHE A 1 83 ? 11.077 7.112 3.685 1.00 90.69 83 PHE A C 1
ATOM 698 O O . PHE A 1 83 ? 10.542 7.997 4.360 1.00 90.69 83 PHE A O 1
ATOM 705 N N . GLY A 1 84 ? 12.347 7.169 3.282 1.00 82.81 84 GLY A N 1
ATOM 706 C CA . GLY A 1 84 ? 13.271 8.268 3.583 1.00 82.81 84 GLY A CA 1
ATOM 707 C C . GLY A 1 84 ? 14.177 8.011 4.792 1.00 82.81 84 GLY A C 1
ATOM 708 O O . GLY A 1 84 ? 14.094 6.973 5.441 1.00 82.81 84 GLY A O 1
ATOM 709 N N . SER A 1 85 ? 15.062 8.970 5.086 1.00 67.44 85 SER A N 1
ATOM 710 C CA . SER A 1 85 ? 16.180 8.780 6.033 1.00 67.44 85 SER A CA 1
ATOM 711 C C . SER A 1 85 ? 16.518 9.986 6.916 1.00 67.44 85 SER A C 1
ATOM 713 O O . SER A 1 85 ? 17.404 9.886 7.761 1.00 67.44 85 SER A O 1
ATOM 715 N N . GLU A 1 86 ? 15.832 11.129 6.769 1.00 58.38 86 GLU A N 1
ATOM 716 C CA . GLU A 1 86 ? 16.305 12.404 7.345 1.00 58.38 86 GLU A CA 1
ATOM 717 C C . GLU A 1 86 ? 16.332 12.430 8.889 1.00 58.38 86 GLU A C 1
ATOM 719 O O . GLU A 1 86 ? 17.037 13.240 9.491 1.00 58.38 86 GLU A O 1
ATOM 724 N N . ARG A 1 87 ? 15.578 11.560 9.574 1.00 56.50 87 ARG A N 1
ATOM 725 C CA . ARG A 1 87 ? 15.527 11.541 11.044 1.00 56.50 87 ARG A CA 1
ATOM 726 C C . ARG A 1 87 ? 15.686 10.140 11.600 1.00 56.50 87 ARG A C 1
ATOM 728 O O . ARG A 1 87 ? 15.052 9.204 11.120 1.00 56.50 87 ARG A O 1
ATOM 735 N N . ARG A 1 88 ? 16.450 10.041 12.698 1.00 53.59 88 ARG A N 1
ATOM 736 C CA . ARG A 1 88 ? 16.381 8.889 13.599 1.00 53.59 88 ARG A CA 1
ATOM 737 C C . ARG A 1 88 ? 14.928 8.699 13.998 1.00 53.59 88 ARG A C 1
ATOM 739 O O . ARG A 1 88 ? 14.329 9.544 14.663 1.00 53.59 88 ARG A O 1
ATOM 746 N N . LEU A 1 89 ? 14.381 7.581 13.564 1.00 56.62 89 LEU A N 1
ATOM 747 C CA . LEU A 1 89 ? 13.196 7.026 14.162 1.00 56.62 89 LEU A CA 1
ATOM 748 C C . LEU A 1 89 ? 13.567 6.652 15.589 1.00 56.62 89 LEU A C 1
ATOM 750 O O . LEU A 1 89 ? 14.328 5.711 15.797 1.00 56.62 89 LEU A O 1
ATOM 754 N N . ASP A 1 90 ? 13.000 7.345 16.571 1.00 55.78 90 ASP A N 1
ATOM 755 C CA . ASP A 1 90 ? 12.945 6.829 17.942 1.00 55.78 90 ASP A CA 1
ATOM 756 C C . ASP A 1 90 ? 11.890 5.703 18.019 1.00 55.78 90 ASP A C 1
ATOM 758 O O . ASP A 1 90 ? 10.952 5.716 18.809 1.00 55.78 90 ASP A O 1
ATOM 762 N N . ILE A 1 91 ? 11.987 4.758 17.074 1.00 55.47 91 ILE A N 1
ATOM 763 C CA . ILE A 1 91 ? 11.167 3.550 16.956 1.00 55.47 91 ILE A CA 1
ATOM 764 C C . ILE A 1 91 ? 11.827 2.406 17.733 1.00 55.47 91 ILE A C 1
ATOM 766 O O . ILE A 1 91 ? 11.291 1.308 17.743 1.00 55.47 91 ILE A O 1
ATOM 770 N N . MET A 1 92 ? 12.925 2.642 18.468 1.00 47.03 92 MET A N 1
ATOM 771 C CA . MET A 1 92 ? 13.517 1.617 19.345 1.00 47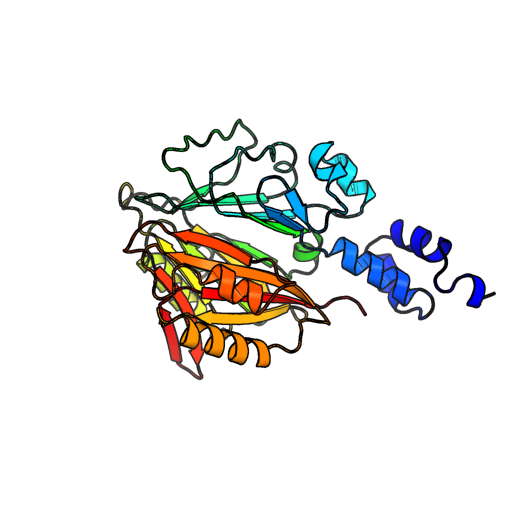.03 92 MET A CA 1
ATOM 772 C C . MET A 1 92 ? 12.475 0.961 20.253 1.00 47.03 92 MET A C 1
ATOM 774 O O . MET A 1 92 ? 12.576 -0.220 20.559 1.00 47.03 92 MET A O 1
ATOM 778 N N . HIS A 1 93 ? 11.430 1.699 20.626 1.00 56.12 93 HIS A N 1
ATOM 779 C CA . HIS A 1 93 ? 10.322 1.122 21.363 1.00 56.12 93 HIS A CA 1
ATOM 780 C C . HIS A 1 93 ? 9.392 0.244 20.518 1.00 56.12 93 HIS A C 1
ATOM 782 O O . HIS A 1 93 ? 8.832 -0.669 21.087 1.00 56.12 93 HIS A O 1
ATOM 788 N N . MET A 1 94 ? 9.193 0.423 19.206 1.00 55.88 94 MET A N 1
ATOM 789 C CA . MET A 1 94 ? 8.309 -0.487 18.455 1.00 55.88 94 MET A CA 1
ATOM 790 C C . MET A 1 94 ? 8.962 -1.773 17.961 1.00 55.88 94 MET A C 1
ATOM 792 O O . MET A 1 94 ? 8.219 -2.722 17.731 1.00 55.88 94 MET A O 1
ATOM 796 N N . THR A 1 95 ? 10.284 -1.827 17.761 1.00 52.88 95 THR A N 1
ATOM 797 C CA . THR A 1 95 ? 10.942 -2.963 17.074 1.00 52.88 95 THR A CA 1
ATOM 798 C C . THR A 1 95 ? 10.675 -4.315 17.735 1.00 52.88 95 THR A C 1
ATOM 800 O O . THR A 1 95 ? 10.634 -5.329 17.049 1.00 52.88 95 THR A O 1
ATOM 803 N N . ASP A 1 96 ? 10.399 -4.334 19.041 1.00 61.19 96 ASP A N 1
ATOM 804 C CA . ASP A 1 96 ? 10.079 -5.565 19.773 1.00 61.19 96 ASP A CA 1
ATOM 805 C C . ASP A 1 96 ? 8.716 -6.174 19.389 1.00 61.19 96 ASP A C 1
ATOM 807 O O . ASP A 1 96 ? 8.482 -7.357 19.635 1.00 61.19 96 ASP A O 1
ATOM 811 N N . MET A 1 97 ? 7.797 -5.393 18.805 1.00 67.19 97 MET A N 1
ATOM 812 C CA . MET A 1 97 ? 6.453 -5.858 18.416 1.00 67.19 97 MET A CA 1
ATOM 813 C C . MET A 1 97 ? 6.034 -5.490 16.986 1.00 67.19 97 MET A C 1
ATOM 815 O O . MET A 1 97 ? 5.021 -5.992 16.507 1.00 67.19 97 MET A O 1
ATOM 819 N N . CYS A 1 98 ? 6.779 -4.624 16.303 1.00 79.75 98 CYS A N 1
ATOM 820 C CA . CYS A 1 98 ? 6.486 -4.159 14.955 1.00 79.75 98 CYS A CA 1
ATOM 821 C C . CYS A 1 98 ? 7.672 -4.437 14.044 1.00 79.75 98 CYS A C 1
ATOM 823 O O . CYS A 1 98 ? 8.728 -3.810 14.172 1.00 79.75 98 CYS A O 1
ATOM 825 N N . PHE A 1 99 ? 7.461 -5.305 13.061 1.00 84.12 99 PHE A N 1
ATOM 826 C CA . PHE A 1 99 ? 8.413 -5.451 11.977 1.00 84.12 99 PHE A CA 1
ATOM 827 C C . PHE A 1 99 ? 8.433 -4.151 11.170 1.00 84.12 99 PHE A C 1
ATOM 829 O O . PHE A 1 99 ? 7.384 -3.640 10.780 1.00 84.12 99 PHE A O 1
ATOM 836 N N . THR A 1 100 ? 9.606 -3.559 10.990 1.00 84.81 100 THR A N 1
ATOM 837 C CA . THR A 1 100 ? 9.737 -2.239 10.369 1.00 84.81 100 THR A CA 1
ATOM 838 C C . THR A 1 100 ? 10.683 -2.351 9.192 1.00 84.81 100 THR A C 1
ATOM 840 O O . THR A 1 100 ? 11.815 -2.780 9.369 1.00 84.81 100 THR A O 1
ATOM 843 N N . GLU A 1 101 ? 10.230 -1.933 8.017 1.00 87.75 101 GLU A N 1
ATOM 844 C CA . GLU A 1 101 ? 11.065 -1.790 6.829 1.00 87.75 101 GLU A CA 1
ATOM 845 C C . GLU A 1 101 ? 11.201 -0.305 6.497 1.00 87.75 101 GLU A C 1
ATOM 847 O O . GLU A 1 101 ? 10.209 0.415 6.334 1.00 87.75 101 GLU A O 1
ATOM 852 N N . ILE A 1 102 ? 12.445 0.161 6.417 1.00 87.00 102 ILE A N 1
ATOM 853 C CA . ILE A 1 102 ? 12.784 1.529 6.034 1.00 87.00 102 ILE A CA 1
ATOM 854 C C . ILE A 1 102 ? 13.455 1.483 4.672 1.00 87.00 102 ILE A C 1
ATOM 856 O O . ILE A 1 102 ? 14.563 0.972 4.528 1.00 87.00 102 ILE A O 1
ATOM 860 N N . LEU A 1 103 ? 12.802 2.071 3.680 1.00 89.31 103 LEU A N 1
ATOM 861 C CA . LEU A 1 103 ? 13.310 2.165 2.326 1.00 89.31 103 LEU A CA 1
ATOM 862 C C . LEU A 1 103 ? 13.927 3.545 2.122 1.00 89.31 103 LEU A C 1
ATOM 864 O O . LEU A 1 103 ? 13.249 4.576 2.178 1.00 89.31 103 LEU A O 1
ATOM 868 N N . THR A 1 104 ? 15.234 3.554 1.896 1.00 86.25 104 THR A N 1
ATOM 869 C CA . THR A 1 104 ? 16.046 4.762 1.770 1.00 86.25 104 THR A CA 1
ATOM 870 C C . THR A 1 104 ? 16.670 4.829 0.382 1.00 86.25 104 THR A C 1
ATOM 872 O O . THR A 1 104 ? 17.666 4.153 0.115 1.00 86.25 104 THR A O 1
ATOM 875 N N . PRO A 1 105 ? 16.115 5.661 -0.508 1.00 85.50 105 PRO A N 1
ATOM 876 C CA . PRO A 1 105 ? 16.745 5.986 -1.777 1.00 85.50 105 PRO A CA 1
ATOM 877 C C . PRO A 1 105 ? 18.107 6.645 -1.563 1.00 85.50 105 PRO A C 1
ATOM 879 O O . PRO A 1 105 ? 18.224 7.619 -0.815 1.00 85.50 105 PRO A O 1
ATOM 882 N N . ARG A 1 106 ? 19.130 6.141 -2.249 1.00 82.00 106 ARG A N 1
ATOM 883 C CA . ARG A 1 106 ? 20.464 6.749 -2.336 1.00 82.00 106 ARG A CA 1
ATOM 884 C C . ARG A 1 106 ? 20.806 7.005 -3.797 1.00 82.00 106 ARG A C 1
ATOM 886 O O . ARG A 1 106 ? 20.039 6.656 -4.689 1.00 82.00 106 ARG A O 1
ATOM 893 N N . SER A 1 107 ? 21.919 7.676 -4.064 1.00 78.75 107 SER A N 1
ATOM 894 C CA . SER A 1 107 ? 22.325 8.011 -5.436 1.00 78.75 107 SER A CA 1
ATOM 895 C C . SER A 1 107 ? 22.756 6.790 -6.260 1.00 78.75 107 SER A C 1
ATOM 897 O O . SER A 1 107 ? 22.753 6.846 -7.490 1.00 78.75 107 SER A O 1
ATOM 899 N N . ASP A 1 108 ? 23.134 5.708 -5.591 1.00 77.69 108 ASP A N 1
ATOM 900 C CA . ASP A 1 108 ? 23.783 4.522 -6.140 1.00 77.69 108 ASP A CA 1
ATOM 901 C C . ASP A 1 108 ? 22.977 3.228 -5.955 1.00 77.69 108 ASP A C 1
ATOM 903 O O . ASP A 1 108 ? 23.153 2.319 -6.759 1.00 77.69 108 ASP A O 1
ATOM 907 N N . HIS A 1 109 ? 22.095 3.154 -4.953 1.00 84.00 109 HIS A N 1
ATOM 908 C CA . HIS A 1 109 ? 21.205 2.017 -4.683 1.00 84.00 109 HIS A CA 1
ATOM 909 C C . HIS A 1 109 ? 19.956 2.447 -3.884 1.00 84.00 109 HIS A C 1
ATOM 911 O O . HIS A 1 109 ? 19.871 3.575 -3.389 1.00 84.00 109 HIS A O 1
ATOM 917 N N . LEU A 1 110 ? 18.971 1.554 -3.747 1.00 86.56 110 LEU A N 1
ATOM 918 C CA . LEU A 1 110 ? 17.867 1.704 -2.791 1.00 86.56 110 LEU A CA 1
ATOM 919 C C . LEU A 1 110 ? 18.127 0.774 -1.607 1.00 86.56 110 LEU A C 1
ATOM 921 O O . LEU A 1 110 ? 18.030 -0.438 -1.745 1.00 86.56 110 LEU A O 1
ATOM 925 N N . GLY A 1 111 ? 18.443 1.341 -0.444 1.00 84.56 111 GLY A N 1
ATOM 926 C CA . GLY A 1 111 ? 18.649 0.545 0.762 1.00 84.56 111 GLY A CA 1
ATOM 927 C C . GLY A 1 111 ? 17.317 0.174 1.405 1.00 84.56 111 GLY A C 1
ATOM 928 O O . GLY A 1 111 ? 16.476 1.052 1.620 1.00 84.56 111 GLY A O 1
ATOM 929 N N . ILE A 1 112 ? 17.134 -1.101 1.731 1.00 84.62 112 ILE A N 1
ATOM 930 C CA . ILE A 1 112 ? 15.998 -1.604 2.504 1.00 84.62 112 ILE A CA 1
ATOM 931 C C . ILE A 1 112 ? 16.556 -2.067 3.847 1.00 84.62 112 ILE A C 1
ATOM 933 O O . ILE A 1 112 ? 17.385 -2.963 3.915 1.00 84.62 112 ILE A O 1
ATOM 937 N N . PHE A 1 113 ? 16.151 -1.398 4.922 1.00 79.50 113 PHE A N 1
ATOM 938 C CA . PHE A 1 113 ? 16.710 -1.625 6.249 1.00 79.50 113 PHE A CA 1
ATOM 939 C C . PHE A 1 113 ? 15.642 -2.152 7.192 1.00 79.50 113 PHE A C 1
ATOM 941 O O . PHE A 1 113 ? 14.579 -1.541 7.335 1.00 79.50 113 PHE A O 1
ATOM 948 N N . ILE A 1 114 ? 15.971 -3.232 7.896 1.00 75.19 114 ILE A N 1
ATOM 949 C CA . ILE A 1 114 ? 15.199 -3.725 9.033 1.00 75.19 114 ILE A CA 1
ATOM 950 C C . ILE A 1 114 ? 15.920 -3.258 10.299 1.00 75.19 114 ILE A C 1
ATOM 952 O O . ILE A 1 114 ? 17.051 -3.687 10.539 1.00 75.19 114 ILE A O 1
ATOM 956 N N . PRO A 1 115 ? 15.319 -2.372 11.114 1.00 67.06 115 PRO A N 1
ATOM 957 C CA . PRO A 1 115 ? 15.932 -1.939 12.352 1.00 67.06 115 PRO A CA 1
ATOM 958 C C . PRO A 1 115 ? 16.102 -3.116 13.316 1.00 67.06 115 PRO A C 1
ATOM 960 O O . PRO A 1 115 ? 15.139 -3.565 13.935 1.00 67.06 115 PRO A O 1
ATOM 963 N N . ASP A 1 116 ? 17.328 -3.609 13.477 1.00 61.12 116 ASP A N 1
ATOM 964 C CA . ASP A 1 116 ? 17.706 -4.310 14.699 1.00 61.12 116 ASP A CA 1
ATOM 965 C C . ASP A 1 116 ? 17.703 -3.268 15.836 1.00 61.12 116 ASP A C 1
ATOM 967 O O . ASP A 1 116 ? 18.034 -2.103 15.628 1.00 61.12 116 ASP A O 1
ATOM 971 N N . GLY A 1 117 ? 17.247 -3.607 17.040 1.00 52.59 117 GLY A N 1
ATOM 972 C CA . GLY A 1 117 ? 17.085 -2.632 18.130 1.00 52.59 117 GLY A CA 1
ATOM 973 C C . GLY A 1 117 ? 18.376 -1.919 18.584 1.00 52.59 117 GLY A C 1
ATOM 974 O O . GLY A 1 117 ? 18.381 -1.295 19.640 1.00 52.59 117 GLY A O 1
ATOM 975 N N . ARG A 1 118 ? 19.500 -2.012 17.862 1.00 45.31 118 ARG A N 1
ATOM 976 C CA . ARG A 1 118 ? 20.759 -1.348 18.186 1.00 45.31 118 ARG A CA 1
ATOM 977 C C . ARG A 1 118 ? 20.925 -0.104 17.320 1.00 45.31 118 ARG A C 1
ATOM 979 O O . ARG A 1 118 ? 21.216 -0.194 16.140 1.00 45.31 118 ARG A O 1
ATOM 986 N N . ASN A 1 119 ? 20.791 1.067 17.952 1.00 45.78 119 ASN A N 1
ATOM 987 C CA . ASN A 1 119 ? 21.299 2.370 17.495 1.00 45.78 119 ASN A CA 1
ATOM 988 C C . ASN A 1 119 ? 21.422 2.521 15.965 1.00 45.78 119 ASN A C 1
ATOM 990 O O . ASN A 1 119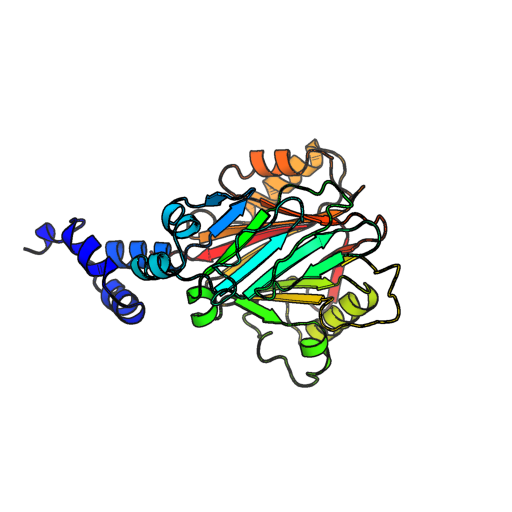 ? 22.526 2.659 15.438 1.00 45.78 119 ASN A O 1
ATOM 994 N N . PHE A 1 120 ? 20.291 2.552 15.257 1.00 43.59 120 PHE A N 1
ATOM 995 C CA . PHE A 1 120 ? 20.283 2.911 13.841 1.00 43.59 120 PHE A CA 1
ATOM 996 C C . PHE A 1 120 ? 20.682 4.386 13.694 1.00 43.59 120 PHE A C 1
ATOM 998 O O . PHE A 1 120 ? 19.886 5.307 13.895 1.00 43.59 120 PHE A O 1
ATOM 1005 N N . SER A 1 121 ? 21.955 4.630 13.384 1.00 41.16 121 SER A N 1
ATOM 1006 C CA . SER A 1 121 ? 22.433 5.916 12.890 1.00 41.16 121 SER A CA 1
ATOM 1007 C C . SER A 1 121 ? 22.513 5.855 11.373 1.00 41.16 121 SER A C 1
ATOM 1009 O O . SER A 1 121 ? 23.435 5.251 10.832 1.00 41.16 121 SER A O 1
ATOM 1011 N N . PHE A 1 122 ? 21.572 6.499 10.687 1.00 48.19 122 PHE A N 1
ATOM 1012 C CA . PHE A 1 122 ? 21.811 6.877 9.301 1.00 48.19 122 PHE A CA 1
ATOM 1013 C C . PHE A 1 122 ? 22.865 7.978 9.289 1.00 48.19 122 PHE A C 1
ATOM 1015 O O . PHE A 1 122 ? 22.722 8.968 10.010 1.00 48.19 122 PHE A O 1
ATOM 1022 N N . ASP A 1 123 ? 23.909 7.791 8.489 1.00 42.84 123 ASP A N 1
ATOM 1023 C CA . ASP A 1 123 ? 24.734 8.899 8.033 1.00 42.84 123 ASP A CA 1
ATOM 1024 C C . ASP A 1 123 ? 23.920 9.595 6.930 1.00 42.84 123 ASP A C 1
ATOM 1026 O O . ASP A 1 123 ? 23.642 8.968 5.899 1.00 42.84 123 ASP A O 1
ATOM 1030 N N . PRO A 1 124 ? 23.417 10.825 7.142 1.00 45.72 124 PRO A N 1
ATOM 1031 C CA . PRO A 1 124 ? 22.621 11.522 6.147 1.00 45.72 124 PRO A CA 1
ATOM 1032 C C . PRO A 1 124 ? 23.570 12.070 5.078 1.00 45.72 124 PRO A C 1
ATOM 1034 O O . PRO A 1 124 ? 23.745 13.279 4.954 1.00 45.72 124 PRO A O 1
ATOM 1037 N N . GLU A 1 125 ? 24.209 11.195 4.297 1.00 42.78 125 GLU A N 1
ATOM 1038 C CA . GLU A 1 125 ? 25.022 11.627 3.151 1.00 42.78 125 GLU A CA 1
ATOM 1039 C C . GLU A 1 125 ? 24.179 12.432 2.151 1.00 42.78 125 GLU A C 1
ATOM 1041 O O . GLU A 1 125 ? 24.700 13.261 1.407 1.00 42.78 125 GLU A O 1
ATOM 1046 N N . ILE A 1 126 ? 22.857 12.240 2.168 1.00 47.12 126 ILE A N 1
ATOM 1047 C CA . ILE A 1 126 ? 21.908 12.989 1.359 1.00 47.12 126 ILE A CA 1
ATOM 1048 C C . ILE A 1 126 ? 20.816 13.523 2.281 1.00 47.12 126 ILE A C 1
ATOM 1050 O O . ILE A 1 126 ? 20.191 12.775 3.033 1.00 47.12 126 ILE A O 1
ATOM 1054 N N . LYS A 1 127 ? 20.573 14.835 2.204 1.00 50.66 127 LYS A N 1
ATOM 1055 C CA . LYS A 1 127 ? 19.393 15.482 2.781 1.00 50.66 127 LYS A CA 1
ATOM 1056 C C . LYS A 1 127 ? 18.162 14.915 2.064 1.00 50.66 127 LYS A C 1
ATOM 1058 O O . LYS A 1 127 ? 17.822 15.363 0.973 1.00 50.66 127 LYS A O 1
ATOM 1063 N N . GLY A 1 128 ? 17.611 13.839 2.616 1.00 56.62 128 GLY A N 1
ATOM 1064 C CA . GLY A 1 128 ? 16.492 13.105 2.039 1.00 56.62 128 GLY A CA 1
ATOM 1065 C C . GLY A 1 128 ? 15.157 13.787 2.305 1.00 56.62 128 GLY A C 1
ATOM 1066 O O . GLY A 1 128 ? 15.066 14.711 3.115 1.00 56.62 128 GLY A O 1
ATOM 1067 N N . ASP A 1 129 ? 14.116 13.303 1.631 1.00 65.44 129 ASP A N 1
ATOM 1068 C CA . ASP A 1 129 ? 12.756 13.738 1.912 1.00 65.44 129 ASP A CA 1
ATOM 1069 C C . ASP A 1 129 ? 12.373 13.430 3.373 1.00 65.44 129 ASP A C 1
ATOM 1071 O O . ASP A 1 129 ? 12.830 12.431 3.953 1.00 65.44 129 ASP A O 1
ATOM 1075 N N . PRO A 1 130 ? 11.513 14.271 3.974 1.00 74.69 130 PRO A N 1
ATOM 1076 C CA . PRO A 1 130 ? 10.934 14.003 5.276 1.00 74.69 130 PRO A CA 1
ATOM 1077 C C . PRO A 1 130 ? 10.355 12.589 5.345 1.00 74.69 130 PRO A C 1
ATOM 1079 O O . PRO A 1 130 ? 9.541 12.190 4.504 1.00 74.69 130 PRO A O 1
ATOM 1082 N N . MET A 1 131 ? 10.746 11.838 6.375 1.00 84.94 131 MET A N 1
ATOM 1083 C CA . MET A 1 131 ? 10.328 10.449 6.491 1.00 84.94 131 MET A CA 1
ATOM 1084 C C . MET A 1 131 ? 8.809 10.337 6.606 1.00 84.94 131 MET A C 1
ATOM 1086 O O . MET A 1 131 ? 8.169 11.033 7.407 1.00 84.94 131 MET A O 1
ATOM 1090 N N . ASN A 1 132 ? 8.242 9.437 5.814 1.00 91.12 132 ASN A N 1
ATOM 1091 C CA . ASN A 1 132 ? 6.809 9.215 5.725 1.00 91.12 132 ASN A CA 1
ATOM 1092 C C . ASN A 1 132 ? 6.498 7.726 5.536 1.00 91.12 132 ASN A C 1
ATOM 1094 O O . ASN A 1 132 ? 7.385 6.954 5.196 1.00 91.12 132 ASN A O 1
ATOM 1098 N N . GLY A 1 133 ? 5.261 7.310 5.783 1.00 93.00 133 GLY A N 1
ATOM 1099 C CA . GLY A 1 133 ? 4.876 5.918 5.595 1.00 93.00 133 GLY A CA 1
ATOM 1100 C C . GLY A 1 133 ? 3.644 5.517 6.385 1.00 93.00 133 GLY A C 1
ATOM 1101 O O . GLY A 1 133 ? 2.899 6.354 6.904 1.00 93.00 133 GLY A O 1
ATOM 1102 N N . VAL A 1 134 ? 3.437 4.211 6.493 1.00 94.38 134 VAL A N 1
ATOM 1103 C CA . VAL A 1 134 ? 2.277 3.631 7.171 1.00 94.38 134 VAL A CA 1
ATOM 1104 C C . VAL A 1 134 ? 2.680 2.595 8.200 1.00 94.38 134 VAL A C 1
ATOM 1106 O O . VAL A 1 134 ? 3.670 1.889 8.043 1.00 94.38 134 VAL A O 1
ATOM 1109 N N . ILE A 1 135 ? 1.868 2.494 9.246 1.00 91.50 135 ILE A N 1
ATOM 1110 C CA . ILE A 1 135 ? 1.971 1.480 10.285 1.00 91.50 135 ILE A CA 1
ATOM 1111 C C . ILE A 1 135 ? 0.651 0.720 10.297 1.00 91.50 135 ILE A C 1
ATOM 1113 O O . ILE A 1 135 ? -0.415 1.271 10.600 1.00 91.50 135 ILE A O 1
ATOM 1117 N N . LEU A 1 136 ? 0.744 -0.549 9.931 1.00 93.25 136 LEU A N 1
ATOM 1118 C CA . LEU A 1 136 ? -0.355 -1.488 9.841 1.00 93.25 136 LEU A CA 1
ATOM 1119 C C . LEU A 1 136 ? -0.549 -2.168 11.202 1.00 93.25 136 LEU A C 1
ATOM 1121 O O . LEU A 1 136 ? 0.425 -2.647 11.801 1.00 93.25 136 LEU A O 1
ATOM 1125 N N . PRO A 1 137 ? -1.790 -2.226 11.708 1.00 91.62 137 PRO A N 1
ATOM 1126 C CA . PRO A 1 137 ? -2.070 -2.905 12.961 1.00 91.62 137 PRO A CA 1
ATOM 1127 C C . PRO A 1 137 ? -2.023 -4.426 12.807 1.00 91.62 137 PRO A C 1
ATOM 1129 O O . PRO A 1 137 ? -2.239 -4.972 11.726 1.00 91.62 137 PRO A O 1
ATOM 1132 N N . ILE A 1 138 ? -1.827 -5.126 13.924 1.00 88.31 138 ILE A N 1
ATOM 1133 C CA . ILE A 1 138 ? -1.821 -6.599 13.985 1.00 88.31 138 ILE A CA 1
ATOM 1134 C C . ILE A 1 138 ? -3.105 -7.249 13.468 1.00 88.31 138 ILE A C 1
ATOM 1136 O O . ILE A 1 138 ? -3.080 -8.353 12.928 1.00 88.31 138 ILE A O 1
ATOM 1140 N N . THR A 1 139 ? -4.222 -6.535 13.552 1.00 89.50 139 THR A N 1
ATOM 1141 C CA . THR A 1 139 ? -5.516 -6.971 13.027 1.00 89.50 139 THR A CA 1
ATOM 1142 C C . THR A 1 139 ? -5.498 -7.192 11.514 1.00 89.50 139 THR A C 1
ATOM 1144 O O . THR A 1 139 ? -6.147 -8.117 11.037 1.00 89.50 139 THR A O 1
ATOM 1147 N N . TRP A 1 140 ? -4.695 -6.437 10.753 1.00 91.56 140 TRP A N 1
ATOM 1148 C CA . TRP A 1 140 ? -4.537 -6.664 9.310 1.00 91.56 140 TRP A CA 1
ATOM 1149 C C . TRP A 1 140 ? -3.835 -7.986 9.000 1.00 91.56 140 TRP A C 1
ATOM 1151 O O . TRP A 1 140 ? -4.111 -8.598 7.971 1.00 91.56 140 TRP A O 1
ATOM 1161 N N . TRP A 1 141 ? -2.945 -8.440 9.884 1.00 86.25 141 TRP A N 1
ATOM 1162 C CA . TRP A 1 141 ? -2.293 -9.736 9.744 1.00 86.25 141 TRP A CA 1
ATOM 1163 C C . TRP A 1 141 ? -3.232 -10.884 10.132 1.00 86.25 141 TRP A C 1
ATOM 1165 O O . TRP A 1 141 ? -3.332 -11.863 9.393 1.00 86.25 141 TRP A O 1
ATOM 1175 N N . TRP A 1 142 ? -3.983 -10.747 11.234 1.00 85.06 142 TRP A N 1
ATOM 1176 C CA . TRP A 1 142 ? -4.974 -11.750 11.659 1.00 85.06 142 TRP A CA 1
ATOM 1177 C C . TRP A 1 142 ? -6.055 -11.997 10.609 1.00 85.06 142 TRP A C 1
ATOM 1179 O O . TRP A 1 142 ? -6.334 -13.152 10.280 1.00 85.06 142 TRP A O 1
ATOM 1189 N N . ASP A 1 143 ? -6.583 -10.925 10.019 1.00 85.62 143 ASP A N 1
ATOM 1190 C CA . ASP A 1 143 ? -7.572 -11.005 8.941 1.00 85.62 143 ASP A CA 1
ATOM 1191 C C . ASP A 1 143 ? -6.931 -11.320 7.581 1.00 85.62 143 ASP A C 1
ATOM 1193 O O . ASP A 1 143 ? -7.615 -11.433 6.568 1.00 85.62 143 ASP A O 1
ATOM 1197 N N . ARG A 1 144 ? -5.605 -11.511 7.559 1.00 89.00 144 ARG A N 1
ATOM 1198 C CA . ARG A 1 144 ? -4.805 -11.827 6.373 1.00 89.00 144 ARG A CA 1
ATOM 1199 C C . ARG A 1 144 ? -4.917 -10.780 5.268 1.00 89.00 144 ARG A C 1
ATOM 1201 O O . ARG A 1 144 ? -4.613 -11.106 4.129 1.00 89.00 144 ARG A O 1
ATOM 1208 N N . ASN A 1 145 ? -5.268 -9.540 5.588 1.00 93.31 145 ASN A N 1
ATOM 1209 C CA . ASN A 1 145 ? -5.385 -8.451 4.618 1.00 93.31 145 ASN A CA 1
ATOM 1210 C C . ASN A 1 145 ? -4.028 -7.997 4.056 1.00 93.31 145 ASN A C 1
ATOM 1212 O O . ASN A 1 145 ? -3.964 -7.367 3.000 1.00 93.31 145 ASN A O 1
ATOM 1216 N N . PHE A 1 146 ? -2.941 -8.323 4.759 1.00 94.06 146 PHE A N 1
ATOM 1217 C CA . PHE A 1 146 ? -1.579 -7.965 4.389 1.00 94.06 146 PHE A CA 1
ATOM 1218 C C . PHE A 1 146 ? -0.602 -9.119 4.635 1.00 94.06 146 PHE A C 1
ATOM 1220 O O . PHE A 1 146 ? -0.706 -9.830 5.638 1.00 94.06 146 PHE A O 1
ATOM 1227 N N . ALA A 1 147 ? 0.366 -9.267 3.735 1.00 92.00 147 ALA A N 1
ATOM 1228 C CA . ALA A 1 147 ? 1.553 -10.092 3.914 1.00 92.00 147 ALA A CA 1
ATOM 1229 C C . ALA A 1 147 ? 2.778 -9.380 3.322 1.00 92.00 147 ALA A C 1
ATOM 1231 O O . ALA A 1 147 ? 2.653 -8.630 2.353 1.00 92.00 147 ALA A O 1
ATOM 1232 N N . SER A 1 148 ? 3.950 -9.653 3.886 1.00 90.25 148 SER A N 1
ATOM 1233 C CA . SER A 1 148 ? 5.247 -9.256 3.339 1.00 90.25 148 SER A CA 1
ATOM 1234 C C . SER A 1 148 ? 6.128 -10.490 3.150 1.00 90.25 148 SER A C 1
ATOM 1236 O O . SER A 1 148 ? 5.952 -11.497 3.841 1.00 90.25 148 SER A O 1
ATOM 1238 N N . MET A 1 149 ? 7.044 -10.428 2.191 1.00 89.06 149 MET A N 1
ATOM 1239 C CA . MET A 1 149 ? 8.041 -11.464 1.913 1.00 89.06 149 MET A CA 1
ATOM 1240 C C . MET A 1 149 ? 9.168 -10.882 1.062 1.00 89.06 149 MET A C 1
ATOM 1242 O O . MET A 1 149 ? 8.984 -9.852 0.421 1.00 89.06 149 MET A O 1
ATOM 1246 N N . ASP A 1 150 ? 10.299 -11.566 0.992 1.00 86.56 150 ASP A N 1
ATOM 1247 C CA . ASP A 1 150 ? 11.365 -11.265 0.040 1.00 86.56 150 ASP A CA 1
ATOM 1248 C C . ASP A 1 150 ? 11.069 -11.854 -1.361 1.00 86.56 150 ASP A C 1
ATOM 1250 O O . ASP A 1 150 ? 10.161 -12.675 -1.553 1.00 86.56 150 ASP A O 1
ATOM 1254 N N . ILE A 1 151 ? 11.834 -11.431 -2.372 1.00 87.19 151 ILE A N 1
ATOM 1255 C CA . ILE A 1 151 ? 11.684 -11.927 -3.750 1.00 87.19 151 ILE A CA 1
ATOM 1256 C C . ILE A 1 151 ? 12.079 -13.411 -3.889 1.00 87.19 151 ILE A C 1
ATOM 1258 O O . ILE A 1 151 ? 11.454 -14.144 -4.667 1.00 87.19 151 ILE A O 1
ATOM 1262 N N . GLU A 1 152 ? 13.083 -13.888 -3.154 1.00 83.06 152 GLU A N 1
ATOM 1263 C CA . GLU A 1 152 ? 13.577 -15.266 -3.267 1.00 83.06 152 GLU A CA 1
ATOM 1264 C C . GLU A 1 152 ? 12.553 -16.286 -2.746 1.00 83.06 152 GLU A C 1
ATOM 1266 O O . GLU A 1 152 ? 12.376 -17.364 -3.327 1.00 83.06 152 GLU A O 1
ATOM 1271 N N . SER A 1 153 ? 11.757 -15.909 -1.747 1.00 82.94 153 SER A N 1
ATOM 1272 C CA . SER A 1 153 ? 10.577 -16.640 -1.286 1.00 82.94 153 SER A CA 1
ATOM 1273 C C . SER A 1 153 ? 9.556 -16.859 -2.410 1.00 82.94 153 SER A C 1
ATOM 1275 O O . SER A 1 153 ? 8.900 -17.897 -2.461 1.00 82.94 153 SER A O 1
ATOM 1277 N N . ILE A 1 154 ? 9.430 -15.931 -3.366 1.00 83.69 154 ILE A N 1
ATOM 1278 C CA . ILE A 1 154 ? 8.539 -16.095 -4.528 1.00 83.69 154 ILE A CA 1
ATOM 1279 C C . ILE A 1 154 ? 9.176 -17.004 -5.582 1.00 83.69 154 ILE A C 1
ATOM 1281 O O . ILE A 1 154 ? 8.489 -17.850 -6.159 1.00 83.69 154 ILE A O 1
ATOM 1285 N N . LYS A 1 155 ? 10.479 -16.850 -5.836 1.00 76.88 155 LYS A N 1
ATOM 1286 C CA . LYS A 1 155 ? 11.200 -17.630 -6.853 1.00 76.88 155 LYS A CA 1
ATOM 1287 C C . LYS A 1 155 ? 11.357 -19.103 -6.484 1.00 76.88 155 LYS A C 1
ATOM 1289 O O . LYS A 1 155 ? 11.182 -19.970 -7.342 1.00 76.88 155 LYS A O 1
ATOM 1294 N N . SER A 1 156 ? 11.680 -19.380 -5.223 1.00 71.50 156 SER A N 1
ATOM 1295 C CA . SER A 1 156 ? 11.933 -20.731 -4.703 1.00 71.50 156 SER A CA 1
ATOM 1296 C C . SER A 1 156 ? 10.688 -21.628 -4.728 1.00 71.50 156 SER A C 1
ATOM 1298 O O . SER A 1 156 ? 10.794 -22.855 -4.761 1.00 71.50 156 SER A O 1
ATOM 1300 N N . LEU A 1 157 ? 9.491 -21.042 -4.777 1.00 60.94 157 LEU A N 1
ATOM 1301 C CA . LEU A 1 157 ? 8.223 -21.761 -4.712 1.00 60.94 157 LEU A CA 1
ATOM 1302 C C . LEU A 1 157 ? 7.660 -22.050 -6.112 1.00 60.94 157 LEU A C 1
ATOM 1304 O O . LEU A 1 157 ? 6.675 -21.459 -6.552 1.00 60.94 157 LEU A O 1
ATOM 1308 N N . HIS A 1 158 ? 8.225 -23.054 -6.789 1.00 52.03 158 HIS A N 1
ATOM 1309 C CA . HIS A 1 158 ? 7.678 -23.611 -8.040 1.00 52.03 158 HIS A CA 1
ATOM 1310 C C . HIS A 1 158 ? 6.226 -24.143 -7.933 1.00 52.03 158 HIS A C 1
ATOM 1312 O O . HIS A 1 158 ? 5.606 -24.399 -8.965 1.00 52.03 158 HIS A O 1
ATOM 1318 N N . TRP A 1 159 ? 5.659 -24.288 -6.726 1.00 44.22 159 TRP A N 1
ATOM 1319 C CA . TRP A 1 159 ? 4.333 -24.889 -6.489 1.00 44.22 159 TRP A CA 1
ATOM 1320 C C . TRP A 1 159 ? 3.289 -23.971 -5.839 1.00 44.22 159 TRP A C 1
ATOM 1322 O O . TRP A 1 159 ? 2.294 -24.453 -5.301 1.00 44.22 159 TRP A O 1
ATOM 1332 N N . GLY A 1 160 ? 3.472 -22.656 -5.942 1.00 54.09 160 GLY A N 1
ATOM 1333 C CA . GLY A 1 160 ? 2.496 -21.679 -5.465 1.00 54.09 160 GLY A CA 1
ATOM 1334 C C . GLY A 1 160 ? 2.871 -21.130 -4.093 1.00 54.09 160 GLY A C 1
ATOM 1335 O O . GLY A 1 160 ? 3.122 -21.861 -3.133 1.00 54.09 160 GLY A O 1
ATOM 1336 N N . ASN A 1 161 ? 2.935 -19.806 -4.014 1.00 60.00 161 ASN A N 1
ATOM 1337 C CA . ASN A 1 161 ? 3.228 -19.104 -2.780 1.00 60.00 161 ASN A CA 1
ATOM 1338 C C . ASN A 1 161 ? 1.998 -19.170 -1.860 1.00 60.00 161 ASN A C 1
ATOM 1340 O O . ASN A 1 161 ? 0.900 -18.802 -2.269 1.00 60.00 161 ASN A O 1
ATOM 1344 N N . LYS A 1 162 ? 2.165 -19.626 -0.609 1.00 63.38 162 LYS A N 1
ATOM 1345 C CA . LYS A 1 162 ? 1.058 -19.662 0.368 1.00 63.38 162 LYS A CA 1
ATOM 1346 C C . LYS A 1 162 ? 0.474 -18.274 0.630 1.00 63.38 162 LYS A C 1
ATOM 1348 O O . LYS A 1 162 ? -0.684 -18.188 1.043 1.00 63.38 162 LYS A O 1
ATOM 1353 N N . GLU A 1 163 ? 1.257 -17.223 0.401 1.00 71.75 163 GLU A N 1
ATOM 1354 C CA . GLU A 1 163 ? 0.856 -15.849 0.646 1.00 71.75 163 GLU A CA 1
ATOM 1355 C C . GLU A 1 163 ? 0.242 -15.156 -0.577 1.00 71.75 163 GLU A C 1
ATOM 1357 O O . GLU A 1 163 ? -0.729 -14.411 -0.425 1.00 71.75 163 GLU A O 1
ATOM 1362 N N . ILE A 1 164 ? 0.729 -15.443 -1.789 1.00 76.81 164 ILE A N 1
ATOM 1363 C CA . ILE A 1 164 ? 0.109 -14.937 -3.022 1.00 76.81 164 ILE A CA 1
ATOM 1364 C C . ILE A 1 164 ? -0.973 -15.919 -3.456 1.00 76.81 164 ILE A C 1
ATOM 1366 O O . ILE A 1 164 ? -0.686 -16.968 -4.032 1.00 76.81 164 ILE A O 1
ATOM 1370 N N . LYS A 1 165 ? -2.218 -15.552 -3.171 1.00 77.44 165 LYS A N 1
ATOM 1371 C CA . LYS A 1 165 ? -3.421 -16.331 -3.459 1.00 77.44 165 LYS A CA 1
ATOM 1372 C C . LYS A 1 165 ? -4.322 -15.603 -4.455 1.00 77.44 165 LYS A C 1
ATOM 1374 O O . LYS A 1 165 ? -4.130 -14.419 -4.723 1.00 77.44 165 LYS A O 1
ATOM 1379 N N . ASP A 1 166 ? -5.351 -16.300 -4.928 1.00 78.94 166 ASP A N 1
ATOM 1380 C CA . ASP A 1 166 ? -6.366 -15.757 -5.843 1.00 78.94 166 ASP A CA 1
ATOM 1381 C C . ASP A 1 166 ? -7.131 -14.542 -5.284 1.00 78.94 166 ASP A C 1
ATOM 1383 O O . ASP A 1 166 ? -7.733 -13.788 -6.044 1.00 78.94 166 ASP A O 1
ATOM 1387 N N . ASP A 1 167 ? -7.119 -14.330 -3.963 1.00 89.44 167 ASP A N 1
ATOM 1388 C CA . ASP A 1 167 ? -7.756 -13.185 -3.304 1.00 89.44 167 ASP A CA 1
ATOM 1389 C C . ASP A 1 167 ? -6.842 -11.954 -3.177 1.00 89.44 167 ASP A C 1
ATOM 1391 O O . ASP A 1 167 ? -7.259 -10.938 -2.611 1.00 89.44 167 ASP A O 1
ATOM 1395 N N . ALA A 1 168 ? -5.614 -12.017 -3.700 1.00 92.75 168 ALA A N 1
ATOM 1396 C CA . ALA A 1 168 ? -4.721 -10.872 -3.755 1.00 92.75 168 ALA A CA 1
ATOM 1397 C C . ALA A 1 168 ? -5.275 -9.776 -4.673 1.00 92.75 168 ALA A C 1
ATOM 1399 O O . ALA A 1 168 ? -5.717 -10.017 -5.795 1.00 92.75 168 ALA A O 1
ATOM 1400 N N . LYS A 1 169 ? -5.244 -8.543 -4.168 1.00 96.31 169 LYS A N 1
ATOM 1401 C CA . LYS A 1 169 ? -5.797 -7.342 -4.808 1.00 96.31 169 LYS A CA 1
ATOM 1402 C C . LYS A 1 169 ? -4.714 -6.430 -5.362 1.00 96.31 169 LYS A C 1
ATOM 1404 O O . LYS A 1 169 ? -4.972 -5.682 -6.299 1.00 96.31 169 LYS A O 1
ATOM 1409 N N . LEU A 1 170 ? -3.509 -6.508 -4.802 1.00 97.88 170 LEU A N 1
ATOM 1410 C CA . LEU A 1 170 ? -2.337 -5.755 -5.229 1.00 97.88 170 LEU A CA 1
ATOM 1411 C C . LEU A 1 170 ? -1.067 -6.432 -4.741 1.00 97.88 170 LEU A C 1
ATOM 1413 O O . LEU A 1 170 ? -1.008 -6.913 -3.608 1.00 97.88 170 LEU A O 1
ATOM 1417 N N . ILE A 1 171 ? -0.036 -6.366 -5.573 1.00 97.06 171 ILE A N 1
ATOM 1418 C CA . ILE A 1 171 ? 1.340 -6.612 -5.160 1.00 97.06 171 ILE A CA 1
ATOM 1419 C C . ILE A 1 171 ? 2.141 -5.326 -5.364 1.00 97.06 171 ILE A C 1
ATOM 1421 O O . ILE A 1 171 ? 2.044 -4.700 -6.419 1.00 97.06 171 ILE A O 1
ATOM 1425 N N . ILE A 1 172 ? 2.929 -4.938 -4.367 1.00 98.12 172 ILE A N 1
ATOM 1426 C CA . ILE A 1 172 ? 3.976 -3.923 -4.502 1.00 98.12 172 ILE A CA 1
ATOM 1427 C C . ILE A 1 172 ? 5.303 -4.654 -4.342 1.00 98.12 172 ILE A C 1
ATOM 1429 O O . ILE A 1 172 ? 5.610 -5.146 -3.262 1.00 98.12 172 ILE A O 1
ATOM 1433 N N . LEU A 1 173 ? 6.055 -4.757 -5.429 1.00 96.00 173 LEU A N 1
ATOM 1434 C CA . LEU A 1 173 ? 7.368 -5.379 -5.478 1.00 96.00 173 LEU A CA 1
ATOM 1435 C C . LEU A 1 173 ? 8.419 -4.279 -5.510 1.00 96.00 173 LEU A C 1
ATOM 1437 O O . LEU A 1 173 ? 8.426 -3.461 -6.434 1.00 96.00 173 LEU A O 1
ATOM 1441 N N . ILE A 1 174 ? 9.305 -4.281 -4.519 1.00 95.25 174 ILE A N 1
ATOM 1442 C CA . ILE A 1 174 ? 10.395 -3.322 -4.408 1.00 95.25 174 ILE A CA 1
ATOM 1443 C C . ILE A 1 174 ? 11.735 -4.057 -4.428 1.00 95.25 174 ILE A C 1
ATOM 1445 O O . ILE A 1 174 ? 11.966 -4.952 -3.620 1.00 95.25 174 ILE A O 1
ATOM 1449 N N . ASP A 1 175 ? 12.610 -3.683 -5.360 1.00 91.56 175 ASP A N 1
ATOM 1450 C CA . ASP A 1 175 ? 13.919 -4.312 -5.560 1.00 91.56 175 ASP A CA 1
ATOM 1451 C C . ASP A 1 175 ? 15.029 -3.256 -5.625 1.00 91.56 175 ASP A C 1
ATOM 1453 O O . ASP A 1 175 ? 15.103 -2.470 -6.574 1.00 91.56 175 ASP A O 1
ATOM 1457 N N . GLY A 1 176 ? 15.891 -3.241 -4.612 1.00 87.44 176 GLY A N 1
ATOM 1458 C CA . GLY A 1 176 ? 17.013 -2.314 -4.497 1.00 87.44 176 GLY A CA 1
ATOM 1459 C C . GLY A 1 176 ? 18.304 -2.761 -5.176 1.00 87.44 176 GLY A C 1
ATOM 1460 O O . GLY A 1 176 ? 19.298 -2.050 -5.063 1.00 87.44 176 GLY A O 1
ATOM 1461 N N . ASN A 1 177 ? 18.304 -3.903 -5.873 1.00 80.06 177 ASN A N 1
ATOM 1462 C CA . ASN A 1 177 ? 19.507 -4.473 -6.475 1.00 80.06 177 ASN A CA 1
ATOM 1463 C C . ASN A 1 177 ? 19.438 -4.511 -8.007 1.00 80.06 177 ASN A C 1
ATOM 1465 O O . ASN A 1 177 ? 20.300 -3.942 -8.677 1.00 80.06 177 ASN A O 1
ATOM 1469 N N . ASN A 1 178 ? 18.419 -5.158 -8.587 1.00 77.00 178 ASN A N 1
ATOM 1470 C CA . ASN A 1 178 ? 18.401 -5.433 -10.027 1.00 77.00 178 ASN A CA 1
ATOM 1471 C C . ASN A 1 178 ? 16.979 -5.483 -10.609 1.00 77.00 178 ASN A C 1
ATOM 1473 O O . ASN A 1 178 ? 16.163 -6.325 -10.241 1.00 77.00 178 ASN A O 1
ATOM 1477 N N . ASP A 1 179 ? 16.696 -4.646 -11.605 1.00 80.81 179 ASP A N 1
ATOM 1478 C CA . ASP A 1 179 ? 15.396 -4.611 -12.276 1.00 80.81 179 ASP A CA 1
ATOM 1479 C C . ASP A 1 179 ? 15.068 -5.922 -13.005 1.00 80.81 179 ASP A C 1
ATOM 1481 O O . ASP A 1 179 ? 13.910 -6.346 -13.038 1.00 80.81 179 ASP A O 1
ATOM 1485 N N . TYR A 1 180 ? 16.075 -6.625 -13.525 1.00 86.44 180 TYR A N 1
ATOM 1486 C CA . TYR A 1 180 ? 15.898 -7.957 -14.099 1.00 86.44 180 TYR A CA 1
ATOM 1487 C C . TYR A 1 180 ? 15.289 -8.933 -13.084 1.00 86.44 180 TYR A C 1
ATOM 1489 O O . TYR A 1 180 ? 14.366 -9.678 -13.421 1.00 86.44 180 TYR A O 1
ATOM 1497 N N . ARG A 1 181 ? 15.757 -8.901 -11.827 1.00 87.31 181 ARG A N 1
ATOM 1498 C CA . ARG A 1 181 ? 15.237 -9.751 -10.745 1.00 87.31 181 ARG A CA 1
ATOM 1499 C C . ARG A 1 181 ? 13.773 -9.421 -10.452 1.00 87.31 181 ARG A C 1
ATOM 1501 O O . ARG A 1 181 ? 12.952 -10.341 -10.354 1.00 87.31 181 ARG A O 1
ATOM 1508 N N . ALA A 1 182 ? 13.422 -8.139 -10.412 1.00 91.00 182 ALA A N 1
ATOM 1509 C CA . ALA A 1 182 ? 12.036 -7.703 -10.290 1.00 91.00 182 ALA A CA 1
ATOM 1510 C C . ALA A 1 182 ? 11.153 -8.246 -11.431 1.00 91.00 182 ALA A C 1
ATOM 1512 O O . ALA A 1 182 ? 10.117 -8.864 -11.175 1.00 91.00 182 ALA A O 1
ATOM 1513 N N . PHE A 1 183 ? 11.568 -8.091 -12.693 1.00 92.81 183 PHE A N 1
ATOM 1514 C CA . PHE A 1 183 ? 10.780 -8.545 -13.846 1.00 92.81 183 PHE A CA 1
ATOM 1515 C C . PHE A 1 183 ? 10.663 -10.070 -13.955 1.00 92.81 183 PHE A C 1
ATOM 1517 O O . PHE A 1 183 ? 9.597 -10.570 -14.326 1.00 92.81 183 PHE A O 1
ATOM 1524 N N . GLU A 1 184 ? 11.705 -10.824 -13.604 1.00 91.12 184 GLU A N 1
ATOM 1525 C CA . GLU A 1 184 ? 11.616 -12.285 -13.513 1.00 91.12 184 GLU A CA 1
ATOM 1526 C C . GLU A 1 184 ? 10.582 -12.715 -12.468 1.00 91.12 184 GLU A C 1
ATOM 1528 O O . GLU A 1 184 ? 9.756 -13.593 -12.724 1.00 91.12 184 GLU A O 1
ATOM 1533 N N . THR A 1 185 ? 10.543 -12.031 -11.328 1.00 90.69 185 THR A N 1
ATOM 1534 C CA . THR A 1 185 ? 9.558 -12.291 -10.271 1.00 90.69 185 THR A CA 1
ATOM 1535 C C . THR A 1 185 ? 8.135 -12.005 -10.746 1.00 90.69 185 THR A C 1
ATOM 1537 O O . THR A 1 185 ? 7.243 -12.835 -10.560 1.00 90.69 185 THR A O 1
ATOM 1540 N N . VAL A 1 186 ? 7.918 -10.895 -11.463 1.00 93.06 186 VAL A N 1
ATOM 1541 C CA . VAL A 1 186 ? 6.625 -10.603 -12.109 1.00 93.06 186 VAL A CA 1
ATOM 1542 C C . VAL A 1 186 ? 6.216 -11.725 -13.065 1.00 93.06 186 VAL A C 1
ATOM 1544 O O . VAL A 1 186 ? 5.065 -12.165 -13.036 1.00 93.06 186 VAL A O 1
ATOM 1547 N N . ARG A 1 187 ? 7.139 -12.239 -13.889 1.00 91.44 187 ARG A N 1
ATOM 1548 C CA . ARG A 1 187 ? 6.857 -13.353 -14.813 1.00 91.44 187 ARG A CA 1
ATOM 1549 C C . ARG A 1 187 ? 6.444 -14.622 -14.072 1.00 91.44 187 ARG A C 1
ATOM 1551 O O . ARG A 1 187 ? 5.519 -15.298 -14.517 1.00 91.44 187 ARG A O 1
ATOM 1558 N N . ILE A 1 188 ? 7.098 -14.951 -12.957 1.00 89.88 188 ILE A N 1
ATOM 1559 C CA . ILE A 1 188 ? 6.742 -16.113 -12.124 1.00 89.88 188 ILE A CA 1
ATOM 1560 C C . ILE A 1 188 ? 5.327 -15.948 -11.562 1.00 89.88 188 ILE A C 1
ATOM 1562 O O . ILE A 1 188 ? 4.519 -16.867 -11.691 1.00 89.88 188 ILE A O 1
ATOM 1566 N N . ILE A 1 189 ? 4.993 -14.774 -11.021 1.00 89.75 189 ILE A N 1
ATOM 1567 C CA . ILE A 1 189 ? 3.649 -14.485 -10.500 1.00 89.75 189 ILE A CA 1
ATOM 1568 C C . ILE A 1 189 ? 2.599 -14.613 -11.614 1.00 89.75 189 ILE A C 1
ATOM 1570 O O . ILE A 1 189 ? 1.581 -15.277 -11.435 1.00 89.75 189 ILE A O 1
ATOM 1574 N N . ARG A 1 190 ? 2.851 -14.043 -12.800 1.00 89.62 190 ARG A N 1
ATOM 1575 C CA . ARG A 1 190 ? 1.907 -14.090 -13.932 1.00 89.62 190 ARG A CA 1
ATOM 1576 C C . ARG A 1 190 ? 1.701 -15.486 -14.515 1.00 89.62 190 ARG A C 1
ATOM 1578 O O . ARG A 1 190 ? 0.613 -15.768 -15.008 1.00 89.62 190 ARG A O 1
ATOM 1585 N N . LYS A 1 191 ? 2.677 -16.394 -14.399 1.00 87.19 191 LYS A N 1
ATOM 1586 C CA . LYS A 1 191 ? 2.493 -17.813 -14.766 1.00 87.19 191 LYS A CA 1
ATOM 1587 C C . LYS A 1 191 ? 1.426 -18.517 -13.920 1.00 87.19 191 LYS A C 1
ATOM 1589 O O . LYS A 1 191 ? 0.889 -19.523 -14.371 1.00 87.19 191 LYS A O 1
ATOM 1594 N N . GLN A 1 192 ? 1.102 -17.986 -12.741 1.00 82.75 192 GLN A N 1
ATOM 1595 C CA . GLN A 1 192 ? 0.023 -18.485 -11.881 1.00 82.75 192 GLN A CA 1
ATOM 1596 C C . GLN A 1 192 ? -1.354 -17.906 -12.250 1.00 82.75 192 GLN A C 1
ATOM 1598 O O . GLN A 1 192 ? -2.322 -18.158 -11.547 1.00 82.75 192 GLN A O 1
ATOM 1603 N N . TRP A 1 193 ? -1.461 -17.142 -13.347 1.00 76.94 193 TRP A N 1
ATOM 1604 C CA . TRP A 1 193 ? -2.715 -16.560 -13.851 1.00 76.94 193 TRP A CA 1
ATOM 1605 C C . TRP A 1 193 ? -3.396 -15.557 -12.916 1.00 76.94 193 TRP A C 1
ATOM 1607 O O . TRP A 1 193 ? -4.545 -15.172 -13.140 1.00 76.94 193 TRP A O 1
ATOM 1617 N N . TYR A 1 194 ? -2.683 -15.061 -11.908 1.00 85.69 194 TYR A N 1
ATOM 1618 C CA . TYR A 1 194 ? -3.201 -13.996 -11.070 1.00 85.69 194 TYR A CA 1
ATOM 1619 C C . TYR A 1 194 ? -3.378 -12.706 -11.871 1.00 85.69 194 TYR A C 1
ATOM 1621 O O . TYR A 1 194 ? -2.501 -12.316 -12.647 1.00 85.69 194 TYR A O 1
ATOM 1629 N N . SER A 1 195 ? -4.509 -12.031 -11.668 1.00 90.38 195 SER A N 1
ATOM 1630 C CA . SER A 1 195 ? -4.915 -10.859 -12.453 1.00 90.38 195 SER A CA 1
ATOM 1631 C C . SER A 1 195 ? -4.649 -9.520 -11.766 1.00 90.38 195 SER A C 1
ATOM 1633 O O . SER A 1 195 ? -4.737 -8.476 -12.413 1.00 90.38 195 SER A O 1
ATOM 1635 N N . MET A 1 196 ? -4.294 -9.532 -10.478 1.00 94.56 196 MET A N 1
ATOM 1636 C CA . MET A 1 196 ? -4.108 -8.311 -9.695 1.00 94.56 196 MET A CA 1
ATOM 1637 C C . MET A 1 196 ? -3.009 -7.406 -10.283 1.00 94.56 196 MET A C 1
ATOM 1639 O O . MET A 1 196 ? -2.049 -7.914 -10.873 1.00 94.56 196 MET A O 1
ATOM 1643 N N . PRO A 1 197 ? -3.085 -6.076 -10.127 1.00 97.50 197 PRO A N 1
ATOM 1644 C CA . PRO A 1 197 ? -1.981 -5.186 -10.473 1.00 97.50 197 PRO A CA 1
ATOM 1645 C C . PRO A 1 197 ? -0.716 -5.52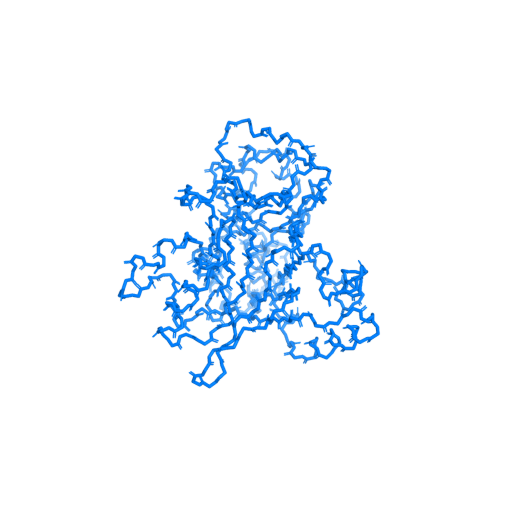0 -9.671 1.00 97.50 197 PRO A C 1
ATOM 1647 O O . PRO A 1 197 ? -0.788 -5.809 -8.475 1.00 97.50 197 PRO A O 1
ATOM 1650 N N . ILE A 1 198 ? 0.444 -5.456 -10.325 1.00 97.75 198 ILE A N 1
ATOM 1651 C CA . ILE A 1 198 ? 1.752 -5.592 -9.671 1.00 97.75 198 ILE A CA 1
ATOM 1652 C C . ILE A 1 198 ? 2.511 -4.290 -9.898 1.00 97.75 198 ILE A C 1
ATOM 1654 O O . ILE A 1 198 ? 2.985 -4.031 -11.005 1.00 97.75 198 ILE A O 1
ATOM 1658 N N . CYS A 1 199 ? 2.594 -3.450 -8.871 1.00 98.44 199 CYS A N 1
ATOM 1659 C CA . CYS A 1 199 ? 3.465 -2.286 -8.889 1.00 98.44 199 CYS A CA 1
ATOM 1660 C C . CYS A 1 199 ? 4.908 -2.753 -8.711 1.00 98.44 199 CYS A C 1
ATOM 1662 O O . CYS A 1 199 ? 5.197 -3.518 -7.795 1.00 98.44 199 CYS A O 1
ATOM 1664 N N . VAL A 1 200 ? 5.792 -2.310 -9.597 1.00 97.56 200 VAL A N 1
ATOM 1665 C CA . VAL A 1 200 ? 7.227 -2.572 -9.513 1.00 97.56 200 VAL A CA 1
ATOM 1666 C C . VAL A 1 200 ? 7.926 -1.258 -9.234 1.00 97.56 200 VAL A C 1
ATOM 1668 O O . VAL A 1 200 ? 7.670 -0.260 -9.908 1.00 97.56 200 VAL A O 1
ATOM 1671 N N . VAL A 1 201 ? 8.815 -1.286 -8.252 1.00 96.25 201 VAL A N 1
ATOM 1672 C CA . VAL A 1 201 ? 9.688 -0.190 -7.858 1.00 96.25 201 VAL A CA 1
ATOM 1673 C C . VAL A 1 201 ? 11.087 -0.776 -7.796 1.00 96.25 201 VAL A C 1
ATOM 1675 O O . VAL A 1 201 ? 11.341 -1.680 -7.010 1.00 96.25 201 VAL A O 1
ATOM 1678 N N . SER A 1 202 ? 12.001 -0.322 -8.639 1.00 93.75 202 SER A N 1
ATOM 1679 C CA . SER A 1 202 ? 13.357 -0.850 -8.632 1.00 93.75 202 SER A CA 1
ATOM 1680 C C . SER A 1 202 ? 14.384 0.232 -8.873 1.00 93.75 202 SER A C 1
ATOM 1682 O O . SER A 1 202 ? 14.183 1.128 -9.692 1.00 93.75 202 SER A O 1
ATOM 1684 N N . GLN A 1 203 ? 15.495 0.134 -8.160 1.00 89.94 203 GLN A N 1
ATOM 1685 C CA . GLN A 1 203 ? 16.660 0.967 -8.372 1.00 89.94 203 GLN A CA 1
ATOM 1686 C C . GLN A 1 203 ? 17.883 0.059 -8.353 1.00 89.94 203 GLN A C 1
ATOM 1688 O O . GLN A 1 203 ? 18.152 -0.579 -7.345 1.00 89.94 203 GLN A O 1
ATOM 1693 N N . THR A 1 204 ? 18.597 -0.011 -9.473 1.00 80.75 204 THR A N 1
ATOM 1694 C CA . THR A 1 204 ? 19.769 -0.876 -9.611 1.00 80.75 204 THR A CA 1
ATOM 1695 C C . THR A 1 204 ? 20.902 -0.440 -8.682 1.00 80.75 204 THR A C 1
ATOM 1697 O O . THR A 1 204 ? 21.276 0.734 -8.705 1.00 80.75 204 THR A O 1
ATOM 1700 N N . ASP A 1 205 ? 21.489 -1.380 -7.941 1.00 73.12 205 ASP A N 1
ATOM 1701 C CA . ASP A 1 205 ? 22.677 -1.137 -7.119 1.00 73.12 205 ASP A CA 1
ATOM 1702 C C . AS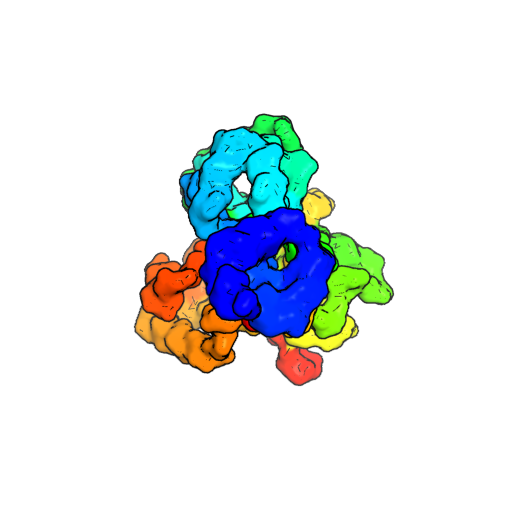P A 1 205 ? 23.930 -1.061 -8.004 1.00 73.12 205 ASP A C 1
ATOM 1704 O O . ASP A 1 205 ? 24.301 -2.003 -8.710 1.00 73.12 205 ASP A O 1
ATOM 1708 N N . ARG A 1 206 ? 24.596 0.096 -7.994 1.00 65.94 206 ARG A N 1
ATOM 1709 C CA . ARG A 1 206 ? 25.802 0.352 -8.796 1.00 65.94 206 ARG A CA 1
ATOM 1710 C C . ARG A 1 206 ? 27.102 -0.078 -8.126 1.00 65.94 206 ARG A C 1
ATOM 1712 O O . ARG A 1 206 ? 28.123 -0.143 -8.811 1.00 65.94 206 ARG A O 1
ATOM 1719 N N . VAL A 1 207 ? 27.088 -0.305 -6.819 1.00 61.56 207 VAL A N 1
ATOM 1720 C CA . VAL A 1 207 ? 28.274 -0.620 -6.017 1.00 61.56 207 VAL A CA 1
ATOM 1721 C C . VAL A 1 207 ? 28.394 -2.126 -5.831 1.00 61.56 207 VAL A C 1
ATOM 1723 O O . VAL A 1 207 ? 29.473 -2.679 -6.043 1.00 61.56 207 VAL A O 1
ATOM 1726 N N . ASN A 1 208 ? 27.284 -2.799 -5.527 1.00 56.06 208 ASN A N 1
ATOM 1727 C CA . ASN A 1 208 ? 27.258 -4.205 -5.138 1.00 56.06 208 ASN A CA 1
ATOM 1728 C C . ASN A 1 208 ? 26.473 -5.100 -6.107 1.00 56.06 208 ASN A C 1
ATOM 1730 O O . ASN A 1 208 ? 25.825 -6.053 -5.685 1.00 56.06 208 ASN A O 1
ATOM 1734 N N . PHE A 1 209 ? 26.629 -4.892 -7.420 1.00 51.97 209 PHE A N 1
ATOM 1735 C CA . PHE A 1 209 ? 26.012 -5.721 -8.479 1.00 51.97 209 PHE A CA 1
ATOM 1736 C C . PHE A 1 209 ? 26.192 -7.251 -8.294 1.00 51.97 209 PHE A C 1
ATOM 1738 O O . PHE A 1 209 ? 25.538 -8.037 -8.971 1.00 51.97 209 PHE A O 1
ATOM 1745 N N . GLN A 1 210 ? 27.128 -7.682 -7.436 1.00 48.25 210 GLN A N 1
ATOM 1746 C CA . GLN A 1 210 ? 27.446 -9.083 -7.154 1.00 48.25 210 GLN A CA 1
ATOM 1747 C C . GLN A 1 210 ? 26.886 -9.638 -5.836 1.00 48.25 210 GLN A C 1
ATOM 1749 O O . GLN A 1 210 ? 26.851 -10.860 -5.706 1.00 48.25 210 GLN A O 1
ATOM 1754 N N . SER A 1 211 ? 26.471 -8.818 -4.863 1.00 47.66 211 SER A N 1
ATOM 1755 C CA . SER A 1 211 ? 25.836 -9.351 -3.652 1.00 47.66 211 SER A CA 1
ATOM 1756 C C . SER A 1 211 ? 24.327 -9.285 -3.817 1.00 47.66 211 SER A C 1
ATOM 1758 O O . SER A 1 211 ? 23.706 -8.267 -3.538 1.00 47.66 211 SER A O 1
ATOM 1760 N N . GLU A 1 212 ? 23.733 -10.377 -4.287 1.00 51.41 212 GLU A N 1
ATOM 1761 C CA . GLU A 1 212 ? 22.314 -10.647 -4.063 1.00 51.41 212 GLU A CA 1
ATOM 1762 C C . GLU A 1 212 ? 22.141 -10.904 -2.561 1.00 51.41 212 GLU A C 1
ATOM 1764 O O . GLU A 1 212 ? 22.170 -12.050 -2.121 1.00 51.41 212 GLU A O 1
ATOM 1769 N N . SER A 1 213 ? 22.079 -9.854 -1.739 1.00 53.88 213 SER A N 1
ATOM 1770 C CA . SER A 1 213 ? 21.620 -10.052 -0.371 1.00 53.88 213 SER A CA 1
ATOM 1771 C C . SER A 1 213 ? 20.093 -10.138 -0.402 1.00 53.88 213 SER A C 1
ATOM 1773 O O . SER A 1 213 ? 19.422 -9.389 -1.124 1.00 53.88 213 SER A O 1
ATOM 1775 N N . ASP A 1 214 ? 19.532 -11.099 0.335 1.00 52.22 214 ASP A N 1
ATOM 1776 C CA . ASP A 1 214 ? 18.077 -11.281 0.446 1.00 52.22 214 ASP A CA 1
ATOM 1777 C C . ASP A 1 214 ? 17.397 -10.016 1.006 1.00 52.22 214 ASP A C 1
ATOM 1779 O O . ASP A 1 214 ? 16.233 -9.741 0.716 1.00 52.22 214 ASP A O 1
ATOM 1783 N N . GLU A 1 215 ? 18.157 -9.208 1.751 1.00 64.00 215 GLU A N 1
ATOM 1784 C CA . GLU A 1 215 ? 17.720 -7.974 2.406 1.00 64.00 215 GLU A CA 1
ATOM 1785 C C . GLU A 1 215 ? 17.498 -6.804 1.428 1.00 64.00 215 GLU A C 1
ATOM 1787 O O . GLU A 1 215 ? 16.906 -5.799 1.809 1.00 64.00 215 GLU A O 1
ATOM 1792 N N . ASP A 1 216 ? 17.870 -6.940 0.148 1.00 79.56 216 ASP A N 1
ATOM 1793 C CA . ASP A 1 216 ? 17.738 -5.868 -0.853 1.00 79.56 216 ASP A CA 1
ATOM 1794 C C . ASP A 1 216 ? 16.391 -5.876 -1.595 1.00 79.56 216 ASP A C 1
ATOM 1796 O O . ASP A 1 216 ? 16.230 -5.204 -2.619 1.00 79.56 216 ASP A O 1
ATOM 1800 N N . SER A 1 217 ? 15.415 -6.672 -1.153 1.00 88.75 217 SER A N 1
ATOM 1801 C CA . SER A 1 217 ? 14.087 -6.697 -1.773 1.00 88.75 217 SER A CA 1
ATOM 1802 C C . SER A 1 217 ? 12.963 -6.952 -0.785 1.00 88.75 217 SER A C 1
ATOM 1804 O O . SER A 1 217 ? 13.132 -7.647 0.209 1.00 88.75 217 SER A O 1
ATOM 1806 N N . THR A 1 218 ? 11.782 -6.435 -1.106 1.00 92.19 218 THR A N 1
ATOM 1807 C CA . THR A 1 218 ? 10.560 -6.702 -0.350 1.00 92.19 218 THR A CA 1
ATOM 1808 C C . THR A 1 218 ? 9.359 -6.735 -1.281 1.00 92.19 218 THR A C 1
ATOM 1810 O O . THR A 1 218 ? 9.294 -6.035 -2.297 1.00 92.19 218 THR A O 1
ATOM 1813 N N . VAL A 1 219 ? 8.391 -7.574 -0.945 1.00 93.88 219 VAL A N 1
ATOM 1814 C CA . VAL A 1 219 ? 7.144 -7.741 -1.673 1.00 93.88 219 VAL A CA 1
ATOM 1815 C C . VAL A 1 219 ? 5.989 -7.654 -0.697 1.00 93.88 219 VAL A C 1
ATOM 1817 O O . VAL A 1 219 ? 5.810 -8.509 0.167 1.00 93.88 219 VAL A O 1
ATOM 1820 N N . TYR A 1 220 ? 5.158 -6.637 -0.889 1.00 95.94 220 TYR A N 1
ATOM 1821 C CA . TYR A 1 220 ? 3.938 -6.429 -0.129 1.00 95.94 220 TYR A CA 1
ATOM 1822 C C . TYR A 1 220 ? 2.740 -6.955 -0.901 1.00 95.94 220 TYR A C 1
ATOM 1824 O O . TYR A 1 220 ? 2.533 -6.607 -2.065 1.00 95.94 220 TYR A O 1
ATOM 1832 N N . VAL A 1 221 ? 1.915 -7.753 -0.236 1.00 95.50 221 VAL A N 1
ATOM 1833 C CA . VAL A 1 221 ? 0.703 -8.335 -0.806 1.00 95.50 221 VAL A CA 1
ATOM 1834 C C . VAL A 1 221 ? -0.492 -7.840 -0.008 1.00 95.50 221 VAL A C 1
ATOM 1836 O O . VAL A 1 221 ? -0.648 -8.180 1.164 1.00 95.50 221 VAL A O 1
ATOM 1839 N N . PHE A 1 222 ? -1.354 -7.059 -0.657 1.00 96.69 222 PHE A N 1
ATOM 1840 C CA . PHE A 1 222 ? -2.649 -6.659 -0.110 1.00 96.69 222 PHE A CA 1
ATOM 1841 C C . PHE A 1 222 ? -3.718 -7.575 -0.694 1.00 96.69 222 PHE A C 1
ATOM 1843 O O . PHE A 1 222 ? -3.807 -7.731 -1.916 1.00 96.69 222 PHE A O 1
ATOM 1850 N N . ARG A 1 223 ? -4.515 -8.209 0.164 1.00 94.19 223 ARG A N 1
ATOM 1851 C CA . ARG A 1 223 ? -5.455 -9.262 -0.238 1.00 94.19 223 ARG A CA 1
ATOM 1852 C C . ARG A 1 223 ? -6.701 -9.272 0.632 1.00 94.19 223 ARG A C 1
ATOM 1854 O O . ARG A 1 223 ? -6.761 -8.582 1.639 1.00 94.19 223 ARG A O 1
ATOM 1861 N N . GLY A 1 224 ? -7.668 -10.088 0.245 1.00 92.12 224 GLY A N 1
ATOM 1862 C CA . GLY A 1 224 ? -8.882 -10.308 1.016 1.00 92.12 224 GLY A CA 1
ATOM 1863 C C . GLY A 1 224 ? -10.109 -9.626 0.409 1.00 92.12 224 GLY A C 1
ATOM 1864 O O . GLY A 1 224 ? -9.999 -8.781 -0.486 1.00 92.12 224 GLY A O 1
ATOM 1865 N N . PRO A 1 225 ? -11.308 -10.029 0.855 1.00 91.75 225 PRO A N 1
ATOM 1866 C CA . PRO A 1 225 ? -12.571 -9.607 0.253 1.00 91.75 225 PRO A CA 1
ATOM 1867 C C . PRO A 1 225 ? -12.914 -8.137 0.525 1.00 91.75 225 PRO A C 1
ATOM 1869 O O . PRO A 1 225 ? -13.647 -7.537 -0.256 1.00 91.75 225 PRO A O 1
ATOM 1872 N N . ASP A 1 226 ? -12.371 -7.570 1.601 1.00 93.62 226 ASP A N 1
ATOM 1873 C CA . ASP A 1 226 ? -12.650 -6.207 2.061 1.00 93.62 226 ASP A CA 1
ATOM 1874 C C . ASP A 1 226 ? -11.606 -5.183 1.594 1.00 93.62 226 ASP A C 1
ATOM 1876 O O . ASP A 1 226 ? -11.676 -4.012 1.973 1.00 93.62 226 ASP A O 1
ATOM 1880 N N . ILE A 1 227 ? -10.638 -5.618 0.778 1.00 95.88 227 ILE A N 1
ATOM 1881 C CA . ILE A 1 227 ? -9.636 -4.753 0.162 1.00 95.88 227 ILE A CA 1
ATOM 1882 C C . ILE A 1 227 ? -10.074 -4.370 -1.255 1.00 95.88 227 ILE A C 1
ATOM 1884 O O . ILE A 1 227 ? -10.266 -5.224 -2.123 1.00 95.88 227 ILE A O 1
ATOM 1888 N N . GLU A 1 228 ? -10.148 -3.065 -1.491 1.00 97.25 228 GLU A N 1
ATOM 1889 C CA . GLU A 1 228 ? -10.295 -2.448 -2.807 1.00 97.25 228 GLU A CA 1
ATOM 1890 C C . GLU A 1 228 ? -8.997 -1.730 -3.179 1.00 97.25 228 GLU A C 1
ATOM 1892 O O . GLU A 1 228 ? -8.355 -1.103 -2.334 1.00 97.25 228 GLU A O 1
ATOM 1897 N N . VAL A 1 229 ? -8.590 -1.815 -4.445 1.00 97.75 229 VAL A N 1
ATOM 1898 C CA . VAL A 1 229 ? -7.353 -1.187 -4.924 1.00 97.75 229 VAL A CA 1
ATOM 1899 C C . VAL A 1 229 ? -7.603 -0.464 -6.232 1.00 97.75 229 VAL A C 1
ATOM 1901 O O . VAL A 1 229 ? -8.283 -0.965 -7.124 1.00 97.75 229 VAL A O 1
ATOM 1904 N N . SER A 1 230 ? -6.976 0.698 -6.366 1.00 98.12 230 SER A N 1
ATOM 1905 C CA . SER A 1 230 ? -6.854 1.404 -7.628 1.00 98.12 230 SER A CA 1
ATOM 1906 C C . SER A 1 230 ? -5.418 1.874 -7.823 1.00 98.12 230 SER A C 1
ATOM 1908 O O . SER A 1 230 ? -4.788 2.386 -6.897 1.00 98.12 230 SER A O 1
ATOM 1910 N N . THR A 1 231 ? -4.894 1.705 -9.030 1.00 98.44 231 THR A N 1
ATOM 1911 C CA . THR A 1 231 ? -3.542 2.119 -9.413 1.00 98.44 231 THR A CA 1
ATOM 1912 C C . THR A 1 231 ? -3.611 3.069 -10.600 1.00 98.44 231 THR A C 1
ATOM 1914 O O . THR A 1 231 ? -4.475 2.939 -11.467 1.00 98.44 231 THR A O 1
ATOM 1917 N N . PHE A 1 232 ? -2.689 4.022 -10.655 1.00 98.31 232 PHE A N 1
ATOM 1918 C CA . PHE A 1 232 ? -2.629 5.041 -11.693 1.00 98.31 232 PHE A CA 1
ATOM 1919 C C . PHE A 1 232 ? -1.174 5.330 -12.053 1.00 98.31 232 PHE A C 1
ATOM 1921 O O . PHE A 1 232 ? -0.381 5.689 -11.188 1.00 98.31 232 PHE A O 1
ATOM 1928 N N . VAL A 1 233 ? -0.821 5.147 -13.327 1.00 98.12 233 VAL A N 1
ATOM 1929 C CA . VAL A 1 233 ? 0.536 5.384 -13.842 1.00 98.12 233 VAL A CA 1
ATOM 1930 C C . VAL A 1 233 ? 0.561 6.713 -14.588 1.00 98.12 233 VAL A C 1
ATOM 1932 O O . VAL A 1 233 ? -0.245 6.936 -15.493 1.00 98.12 233 VAL A O 1
ATOM 1935 N N . VAL A 1 234 ? 1.488 7.594 -14.218 1.00 97.44 234 VAL A N 1
ATOM 1936 C CA . VAL A 1 234 ? 1.637 8.926 -14.803 1.00 97.44 234 VAL A CA 1
ATOM 1937 C C . VAL A 1 234 ? 2.521 8.881 -16.040 1.00 97.44 234 VAL A C 1
ATOM 1939 O O . VAL A 1 234 ? 3.683 8.484 -15.993 1.00 97.44 234 VAL A O 1
ATOM 1942 N N . SER A 1 235 ? 1.995 9.393 -17.148 1.00 94.81 235 SER A N 1
ATOM 1943 C CA . SER A 1 235 ? 2.687 9.429 -18.439 1.00 94.81 235 SER A CA 1
ATOM 1944 C C . SER A 1 235 ? 2.790 10.842 -19.031 1.00 94.81 235 SER A C 1
ATOM 1946 O O . SER A 1 235 ? 2.846 10.992 -20.251 1.00 94.81 235 SER A O 1
ATOM 1948 N N . THR A 1 236 ? 2.743 11.896 -18.207 1.00 96.25 236 THR A N 1
ATOM 1949 C CA . THR A 1 236 ? 2.704 13.294 -18.671 1.00 96.25 236 THR A CA 1
ATOM 1950 C C . THR A 1 236 ? 3.397 14.271 -17.718 1.00 96.25 236 THR A C 1
ATOM 1952 O O . THR A 1 236 ? 3.086 14.322 -16.535 1.00 96.25 236 THR A O 1
ATOM 1955 N N . LYS A 1 237 ? 4.255 15.146 -18.263 1.00 96.00 237 LYS A N 1
ATOM 1956 C CA . LYS A 1 237 ? 4.831 16.299 -17.538 1.00 96.00 237 LYS A CA 1
ATOM 1957 C C . LYS A 1 237 ? 3.946 17.551 -17.563 1.00 96.00 237 LYS A C 1
ATOM 1959 O O . LYS A 1 237 ? 4.305 18.568 -16.986 1.00 96.00 237 LYS A O 1
ATOM 1964 N N . ASN A 1 238 ? 2.808 17.509 -18.256 1.00 97.62 238 ASN A N 1
ATOM 1965 C CA . ASN A 1 238 ? 1.870 18.626 -18.317 1.00 97.62 238 ASN A CA 1
ATOM 1966 C C . ASN A 1 238 ? 0.890 18.576 -17.131 1.00 97.62 238 ASN A C 1
ATOM 1968 O O . ASN A 1 238 ? 0.145 17.603 -16.987 1.00 97.62 238 ASN A O 1
ATOM 1972 N N . GLU A 1 239 ? 0.879 19.642 -16.329 1.00 98.00 239 GLU A N 1
ATOM 1973 C CA . GLU A 1 239 ? 0.063 19.788 -15.115 1.00 98.00 239 GLU A CA 1
ATOM 1974 C C . GLU A 1 239 ? -1.445 19.698 -15.381 1.00 98.00 239 GLU A C 1
ATOM 1976 O O . GLU A 1 239 ? -2.156 18.959 -14.699 1.00 98.00 239 GLU A O 1
ATOM 1981 N N . GLU A 1 240 ? -1.949 20.388 -16.408 1.00 97.44 240 GLU A N 1
ATOM 1982 C CA . GLU A 1 240 ? -3.376 20.380 -16.758 1.00 97.44 240 GLU A CA 1
ATOM 1983 C C . GLU A 1 240 ? -3.845 18.997 -17.226 1.00 97.44 240 GLU A C 1
ATOM 1985 O O . GLU A 1 240 ? -4.980 18.585 -16.968 1.00 97.44 240 GLU A O 1
ATOM 1990 N N . VAL A 1 241 ? -2.982 18.268 -17.938 1.00 98.06 241 VAL A N 1
ATOM 1991 C CA . VAL A 1 241 ? -3.258 16.889 -18.351 1.00 98.06 241 VAL A CA 1
ATOM 1992 C C . VAL A 1 241 ? -3.264 15.972 -17.129 1.00 98.06 241 VAL A C 1
ATOM 1994 O O . VAL A 1 241 ? -4.223 15.218 -16.977 1.00 98.06 241 VAL A O 1
ATOM 1997 N N . LEU A 1 242 ? -2.274 16.069 -16.230 1.00 98.19 242 LEU A N 1
ATOM 1998 C CA . LEU A 1 242 ? -2.240 15.262 -15.004 1.00 98.19 242 LEU A CA 1
ATOM 1999 C C . LEU A 1 242 ? -3.478 15.511 -14.132 1.00 98.19 242 LEU A C 1
ATOM 2001 O O . LEU A 1 242 ? -4.115 14.557 -13.694 1.00 98.19 242 LEU A O 1
ATOM 2005 N N . ASN A 1 243 ? -3.866 16.772 -13.937 1.00 98.00 243 ASN A N 1
ATOM 2006 C CA . ASN A 1 243 ? -5.053 17.129 -13.163 1.00 98.00 243 ASN A CA 1
ATOM 2007 C C . ASN A 1 243 ? -6.328 16.481 -13.736 1.00 98.00 243 ASN A C 1
ATOM 2009 O O . ASN A 1 243 ? -7.109 15.870 -13.007 1.00 98.00 243 ASN A O 1
ATOM 2013 N N . ARG A 1 244 ? -6.518 16.534 -15.062 1.00 98.06 244 ARG A N 1
ATOM 2014 C CA . ARG A 1 244 ? -7.647 15.853 -15.720 1.00 98.06 244 ARG A CA 1
ATOM 2015 C C . ARG A 1 244 ? -7.599 14.340 -15.522 1.00 98.06 244 ARG A C 1
ATOM 2017 O O . ARG A 1 244 ? -8.620 13.748 -15.183 1.00 98.06 244 ARG A O 1
ATOM 2024 N N . MET A 1 245 ? -6.425 13.729 -15.677 1.00 98.12 245 MET A N 1
ATOM 2025 C CA . MET A 1 245 ? -6.256 12.288 -15.487 1.00 98.12 245 MET A CA 1
ATOM 2026 C C . MET A 1 245 ? -6.558 11.854 -14.046 1.00 98.12 245 MET A C 1
ATOM 2028 O O . MET A 1 245 ? -7.240 10.852 -13.854 1.00 98.12 245 MET A O 1
ATOM 2032 N N . LEU A 1 246 ? -6.123 12.617 -13.037 1.00 98.31 246 LEU A N 1
ATOM 2033 C CA . LEU A 1 246 ? -6.422 12.339 -11.628 1.00 98.31 246 LEU A CA 1
ATOM 2034 C C . LEU A 1 246 ? -7.916 12.493 -11.315 1.00 98.31 246 LEU A C 1
ATOM 2036 O O . LEU A 1 246 ? -8.475 11.674 -10.586 1.00 98.31 246 LEU A O 1
ATOM 2040 N N . LEU A 1 247 ? -8.589 13.496 -11.890 1.00 97.94 247 LEU A N 1
ATOM 2041 C CA . LEU A 1 247 ? -10.040 13.662 -11.757 1.00 97.94 247 LEU A CA 1
ATOM 2042 C C . LEU A 1 247 ? -10.820 12.517 -12.410 1.00 97.94 247 LEU A C 1
ATOM 2044 O O . LEU A 1 247 ? -11.828 12.074 -11.859 1.00 97.94 247 LEU A O 1
ATOM 2048 N N . ASP A 1 248 ? -10.374 12.033 -13.567 1.00 97.94 248 ASP A N 1
ATOM 2049 C CA . ASP A 1 248 ? -11.000 10.893 -14.236 1.00 97.94 248 ASP A CA 1
ATOM 2050 C C . ASP A 1 248 ? -10.735 9.586 -13.488 1.00 97.94 248 ASP A C 1
ATOM 2052 O O . ASP A 1 248 ? -11.665 8.809 -13.274 1.00 97.94 248 ASP A O 1
ATOM 2056 N N . TRP A 1 249 ? -9.515 9.389 -12.985 1.00 98.12 249 TRP A N 1
ATOM 2057 C CA . 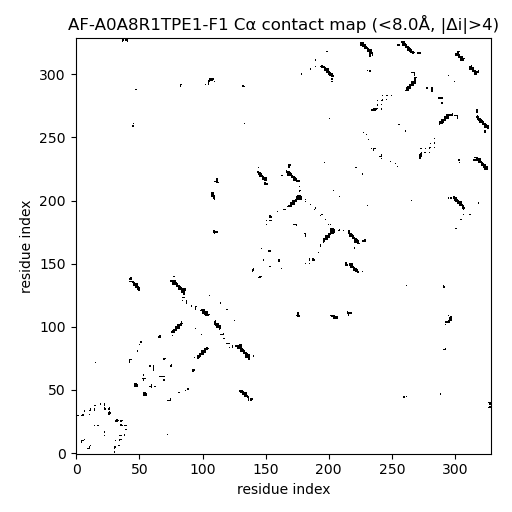TRP A 1 249 ? -9.183 8.277 -12.098 1.00 98.12 249 TRP A CA 1
ATOM 2058 C C . TRP A 1 249 ? -10.018 8.305 -10.813 1.00 98.12 249 TRP A C 1
ATOM 2060 O O . TRP A 1 249 ? -10.575 7.287 -10.416 1.00 98.12 249 TRP A O 1
ATOM 2070 N N . LYS A 1 250 ? -10.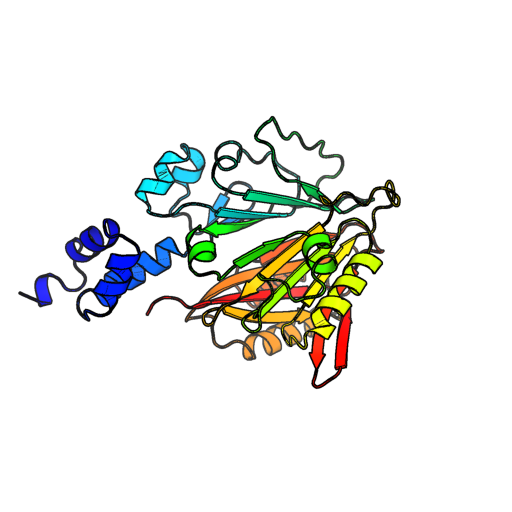225 9.477 -10.199 1.00 97.69 250 LYS A N 1
ATOM 2071 C CA . LYS A 1 250 ? -11.087 9.630 -9.016 1.00 97.69 250 LYS A CA 1
ATOM 2072 C C . LYS A 1 250 ? -12.504 9.095 -9.234 1.00 97.69 250 LYS A C 1
ATOM 2074 O O . LYS A 1 250 ? -13.076 8.520 -8.314 1.00 97.69 250 LYS A O 1
ATOM 2079 N N . LYS A 1 251 ? -13.065 9.255 -10.438 1.00 96.56 251 LYS A N 1
ATOM 2080 C CA . LYS A 1 251 ? -14.422 8.784 -10.774 1.00 96.56 251 LYS A CA 1
ATOM 2081 C C . LYS A 1 251 ? -14.535 7.261 -10.828 1.00 96.56 251 LYS A C 1
ATOM 2083 O O . LYS A 1 251 ? -15.648 6.752 -10.729 1.00 96.56 251 LYS A O 1
ATOM 2088 N N . THR A 1 252 ? -13.429 6.535 -10.995 1.00 95.56 252 THR A N 1
ATOM 2089 C CA . THR A 1 252 ? -13.453 5.064 -11.037 1.00 95.56 252 THR A CA 1
ATOM 2090 C C . THR A 1 252 ? -13.549 4.439 -9.644 1.00 95.56 252 THR A C 1
ATOM 2092 O O . THR A 1 252 ? -13.832 3.250 -9.531 1.00 95.56 252 THR A O 1
ATOM 2095 N N . MET A 1 253 ? -13.355 5.230 -8.583 1.00 94.88 253 MET A N 1
ATOM 2096 C CA . MET A 1 253 ? -13.332 4.768 -7.197 1.00 94.88 253 MET A CA 1
ATOM 2097 C C . MET A 1 253 ? -14.593 5.218 -6.453 1.00 94.88 253 MET A C 1
ATOM 2099 O O . MET A 1 253 ? -14.825 6.408 -6.248 1.00 94.88 253 MET A O 1
ATOM 2103 N N . ASN A 1 254 ? -15.397 4.257 -6.001 1.00 93.19 254 ASN A N 1
ATOM 2104 C CA . ASN A 1 254 ? -16.656 4.491 -5.279 1.00 93.19 254 ASN A CA 1
ATOM 2105 C C . ASN A 1 254 ? -16.586 4.111 -3.786 1.00 93.19 254 ASN A C 1
ATOM 2107 O O . ASN A 1 254 ? -17.615 4.013 -3.123 1.00 93.19 254 ASN A O 1
ATOM 2111 N N . PHE A 1 255 ? -15.381 3.888 -3.258 1.00 94.69 255 PHE A N 1
ATOM 2112 C CA . PHE A 1 255 ? -15.169 3.293 -1.938 1.00 94.69 255 PHE A CA 1
ATOM 2113 C C . PHE A 1 255 ? -14.643 4.270 -0.869 1.00 94.69 255 PHE A C 1
ATOM 2115 O O . PHE A 1 255 ? -14.433 3.870 0.273 1.00 94.69 255 PHE A O 1
ATOM 2122 N N . PHE A 1 256 ? -14.463 5.557 -1.190 1.00 94.75 256 PHE A N 1
ATOM 2123 C CA . PHE A 1 256 ? -13.882 6.547 -0.266 1.00 94.75 256 PHE A CA 1
ATOM 2124 C C . PHE A 1 256 ? -14.664 6.728 1.042 1.00 94.75 256 PHE A C 1
ATOM 2126 O O . PHE A 1 256 ? -14.063 6.877 2.107 1.00 94.75 256 PHE A O 1
ATOM 2133 N N . ASP A 1 257 ? -15.994 6.680 0.984 1.00 93.50 257 ASP A N 1
ATOM 2134 C CA . ASP A 1 257 ? -16.831 6.873 2.172 1.00 93.50 257 ASP A CA 1
ATOM 2135 C C . ASP A 1 257 ? -16.880 5.605 3.037 1.00 93.50 257 ASP A C 1
ATOM 2137 O O . ASP A 1 257 ? -16.837 5.665 4.271 1.00 93.50 257 ASP A O 1
ATOM 2141 N N . THR A 1 258 ? -16.874 4.441 2.389 1.00 95.19 258 THR A N 1
ATOM 2142 C CA . THR A 1 258 ? -17.047 3.129 3.022 1.00 95.19 258 THR A CA 1
ATOM 2143 C C . THR A 1 258 ? -15.738 2.484 3.467 1.00 95.19 258 THR A C 1
ATOM 2145 O O . THR A 1 258 ? -15.784 1.512 4.210 1.00 95.19 258 THR A O 1
ATOM 2148 N N . HIS A 1 259 ? -14.575 3.003 3.060 1.00 96.00 259 HIS A N 1
ATOM 2149 C CA . HIS A 1 259 ? -13.275 2.387 3.344 1.00 96.00 259 HIS A CA 1
ATOM 2150 C C . HIS A 1 259 ? -12.331 3.338 4.086 1.00 96.00 259 HIS A C 1
ATOM 2152 O O . HIS A 1 259 ? -12.440 4.565 4.025 1.00 96.00 259 HIS A O 1
ATOM 2158 N N . GLN A 1 260 ? -11.412 2.759 4.850 1.00 94.38 260 GLN A N 1
ATOM 2159 C CA . GLN A 1 260 ? -10.216 3.429 5.344 1.00 94.38 260 GLN A CA 1
ATOM 2160 C C . GLN A 1 260 ? -9.167 3.405 4.237 1.00 94.38 260 GLN A C 1
ATOM 2162 O O . GLN A 1 260 ? -8.988 2.366 3.607 1.00 94.38 260 GLN A O 1
ATOM 2167 N N . ILE A 1 261 ? -8.494 4.527 3.990 1.00 96.44 261 ILE A N 1
ATOM 2168 C CA . ILE A 1 261 ? -7.697 4.704 2.775 1.00 96.44 261 ILE A CA 1
ATOM 2169 C C . ILE A 1 261 ? -6.209 4.845 3.091 1.00 96.44 261 ILE A C 1
ATOM 2171 O O . ILE A 1 261 ? -5.823 5.688 3.899 1.00 96.44 261 ILE A O 1
ATOM 2175 N N . ILE A 1 262 ? -5.383 4.077 2.385 1.00 97.00 262 ILE A N 1
ATOM 2176 C CA . ILE A 1 262 ? -3.938 4.277 2.267 1.00 97.00 262 ILE A CA 1
ATOM 2177 C C . ILE A 1 262 ? -3.640 4.737 0.842 1.00 97.00 262 ILE A C 1
ATOM 2179 O O . ILE A 1 262 ? -4.219 4.205 -0.104 1.00 97.00 262 ILE A O 1
ATOM 2183 N N . ALA A 1 263 ? -2.717 5.684 0.677 1.00 98.25 263 ALA A N 1
ATOM 2184 C CA . ALA A 1 263 ? -2.194 6.023 -0.638 1.00 98.25 263 ALA A CA 1
ATOM 2185 C C . ALA A 1 263 ? -0.668 5.967 -0.682 1.00 98.25 263 ALA A C 1
ATOM 2187 O O . ALA A 1 263 ? 0.003 6.417 0.248 1.00 98.25 263 ALA A O 1
ATOM 2188 N N . PHE A 1 264 ? -0.137 5.448 -1.783 1.00 98.38 264 PHE A N 1
ATOM 2189 C CA . PHE A 1 264 ? 1.291 5.425 -2.079 1.00 98.38 264 PHE A CA 1
ATOM 2190 C C . PHE A 1 264 ? 1.581 6.193 -3.361 1.00 98.38 264 PHE A C 1
ATOM 2192 O O . PHE A 1 264 ? 0.756 6.215 -4.277 1.00 98.38 264 PHE A O 1
ATOM 2199 N N . HIS A 1 265 ? 2.766 6.787 -3.425 1.00 98.12 265 HIS A N 1
ATOM 2200 C CA . HIS A 1 265 ? 3.336 7.358 -4.634 1.00 98.12 265 HIS A CA 1
ATOM 2201 C C . HIS A 1 265 ? 4.768 6.867 -4.800 1.00 98.12 265 HIS A C 1
ATOM 2203 O O . HIS A 1 265 ? 5.609 7.052 -3.923 1.00 98.12 265 HIS A O 1
ATOM 2209 N N . PHE A 1 266 ? 5.033 6.206 -5.920 1.00 97.44 266 PHE A N 1
ATOM 2210 C CA . PHE A 1 266 ? 6.357 5.719 -6.278 1.00 97.44 266 PHE A CA 1
ATOM 2211 C C . PHE A 1 266 ? 6.835 6.489 -7.491 1.00 97.44 266 PHE A C 1
ATOM 2213 O O . PHE A 1 266 ? 6.271 6.361 -8.578 1.00 97.44 266 PHE A O 1
ATOM 2220 N N . THR A 1 267 ? 7.878 7.283 -7.309 1.00 95.56 267 THR A N 1
ATOM 2221 C CA . THR A 1 267 ? 8.405 8.151 -8.357 1.00 95.56 267 THR A CA 1
ATOM 2222 C C . THR A 1 267 ? 9.925 8.108 -8.385 1.00 95.56 267 THR A C 1
ATOM 2224 O O . THR A 1 267 ? 10.568 7.476 -7.547 1.00 95.56 267 THR A O 1
ATOM 2227 N N . MET A 1 268 ? 10.508 8.770 -9.371 1.00 91.81 268 MET A N 1
ATOM 2228 C CA . MET A 1 268 ? 11.943 8.871 -9.575 1.00 91.81 268 MET A CA 1
ATOM 2229 C C . MET A 1 268 ? 12.322 10.309 -9.921 1.00 91.81 268 MET A C 1
ATOM 2231 O O . MET A 1 268 ? 11.513 11.070 -10.460 1.00 91.81 268 MET A O 1
ATOM 2235 N N . ILE A 1 269 ? 13.574 10.677 -9.653 1.00 85.94 269 ILE A N 1
ATOM 2236 C CA . ILE A 1 269 ? 14.147 11.927 -10.159 1.00 85.94 269 ILE A CA 1
ATOM 2237 C C . ILE A 1 269 ? 13.971 11.995 -11.683 1.00 85.94 269 ILE A C 1
ATOM 2239 O O . ILE A 1 269 ? 14.204 11.020 -12.395 1.00 85.94 269 ILE A O 1
ATOM 2243 N N . ASP A 1 270 ? 13.566 13.169 -12.173 1.00 82.94 270 ASP A N 1
ATOM 2244 C CA . ASP A 1 270 ? 13.261 13.449 -13.583 1.00 82.94 270 ASP A CA 1
ATOM 2245 C C . ASP A 1 270 ? 12.116 12.607 -14.188 1.00 82.94 270 ASP A C 1
ATOM 2247 O O . ASP A 1 270 ? 11.972 12.579 -15.419 1.00 82.94 270 ASP A O 1
ATOM 2251 N N . GLY A 1 271 ? 11.289 11.969 -13.345 1.00 85.75 271 GLY A N 1
ATOM 2252 C CA . GLY A 1 271 ? 10.156 11.129 -13.737 1.00 85.75 271 GLY A CA 1
ATOM 2253 C C . GLY A 1 271 ? 9.175 11.804 -14.702 1.00 85.75 271 GLY A C 1
ATOM 2254 O O . GLY A 1 271 ? 9.209 13.011 -14.938 1.00 85.75 271 GLY A O 1
ATOM 2255 N N . SER A 1 272 ? 8.276 11.025 -15.304 1.00 89.75 272 SER A N 1
ATOM 2256 C CA . SER A 1 272 ? 7.323 11.504 -16.318 1.00 89.75 272 SER A CA 1
ATOM 2257 C C . SER A 1 272 ? 6.139 12.295 -15.755 1.00 89.75 272 SER A C 1
ATOM 2259 O O . SER A 1 272 ? 5.104 12.344 -16.410 1.00 89.75 272 SER A O 1
ATOM 2261 N N . GLU A 1 273 ? 6.275 12.912 -14.582 1.00 94.12 273 GLU A N 1
ATOM 2262 C CA . GLU A 1 273 ? 5.253 13.740 -13.936 1.00 94.12 273 GLU A CA 1
ATOM 2263 C C . GLU A 1 273 ? 5.746 15.187 -13.729 1.00 94.12 273 GLU A C 1
ATOM 2265 O O . GLU A 1 273 ? 6.954 15.433 -13.777 1.00 94.12 273 GLU A O 1
ATOM 2270 N N . PRO A 1 274 ? 4.844 16.168 -13.552 1.00 95.31 274 PRO A N 1
ATOM 2271 C CA . PRO A 1 274 ? 5.214 17.539 -13.209 1.00 95.31 274 PRO A CA 1
ATOM 2272 C C . PRO A 1 274 ? 5.839 17.625 -11.809 1.00 95.31 274 PRO A C 1
ATOM 2274 O O . PRO A 1 274 ? 5.502 16.838 -10.928 1.00 95.31 274 PRO A O 1
ATOM 2277 N N . GLU A 1 275 ? 6.681 18.631 -11.562 1.00 92.50 275 GLU A N 1
ATOM 2278 C CA . GLU A 1 275 ? 7.359 18.813 -10.263 1.00 92.50 275 GLU A CA 1
ATOM 2279 C C . GLU A 1 275 ? 6.386 19.017 -9.086 1.00 92.50 275 GLU A C 1
ATOM 2281 O O . GLU A 1 275 ? 6.688 18.646 -7.953 1.00 92.50 275 GLU A O 1
ATOM 2286 N N . ASN A 1 276 ? 5.203 19.580 -9.344 1.00 94.56 276 ASN A N 1
ATOM 2287 C CA . ASN A 1 276 ? 4.145 19.811 -8.360 1.00 94.56 276 ASN A CA 1
ATOM 2288 C C . ASN A 1 276 ? 3.085 18.687 -8.315 1.00 94.56 276 ASN A C 1
ATOM 2290 O O . ASN A 1 276 ? 1.985 18.915 -7.806 1.00 94.56 276 ASN A O 1
ATOM 2294 N N . SER A 1 277 ? 3.380 17.480 -8.816 1.00 96.06 277 SER A N 1
ATOM 2295 C CA . SER A 1 277 ? 2.414 16.369 -8.915 1.00 96.06 277 SER A CA 1
ATOM 2296 C C . SER A 1 277 ? 1.737 16.012 -7.583 1.00 96.06 277 SER A C 1
ATOM 2298 O O . SER A 1 277 ? 0.521 15.824 -7.536 1.00 96.06 277 SER A O 1
ATOM 2300 N N . GLU A 1 278 ? 2.482 15.989 -6.474 1.00 95.12 278 GLU A N 1
ATOM 2301 C CA . GLU A 1 278 ? 1.940 15.711 -5.135 1.00 95.12 278 GLU A CA 1
ATOM 2302 C C . GLU A 1 278 ? 0.949 16.783 -4.653 1.00 95.12 278 GLU A C 1
ATOM 2304 O O . GLU A 1 278 ? -0.016 16.465 -3.949 1.00 95.12 278 GLU A O 1
ATOM 2309 N N . GLN A 1 279 ? 1.146 18.044 -5.052 1.00 96.94 279 GLN A N 1
ATOM 2310 C CA . GLN A 1 279 ? 0.197 19.117 -4.756 1.00 96.94 279 GLN A CA 1
ATOM 2311 C C . GLN A 1 279 ? -1.091 18.920 -5.560 1.00 96.94 279 GLN A C 1
ATOM 2313 O O . GLN A 1 279 ? -2.172 18.947 -4.980 1.00 96.94 279 GLN A O 1
ATOM 2318 N N . ILE A 1 280 ? -0.982 18.619 -6.858 1.00 97.94 280 ILE A N 1
ATOM 2319 C CA . ILE A 1 280 ? -2.142 18.334 -7.722 1.00 97.94 280 ILE A CA 1
ATOM 2320 C C . ILE A 1 280 ? -2.933 17.126 -7.187 1.00 97.94 280 ILE A C 1
ATOM 2322 O O . ILE A 1 280 ? -4.169 17.145 -7.143 1.00 97.94 280 ILE A O 1
ATOM 2326 N N . PHE A 1 281 ? -2.236 16.080 -6.726 1.00 98.12 281 PHE A N 1
ATOM 2327 C CA . PHE A 1 281 ? -2.866 14.947 -6.050 1.00 98.12 281 PHE A CA 1
ATOM 2328 C C . PHE A 1 281 ? -3.610 15.400 -4.791 1.00 98.12 281 PHE A C 1
ATOM 2330 O O . PHE A 1 281 ? -4.773 15.045 -4.609 1.00 98.12 281 PHE A O 1
ATOM 2337 N N . SER A 1 282 ? -2.966 16.203 -3.943 1.00 97.06 282 SER A N 1
ATOM 2338 C CA . SER A 1 282 ? -3.554 16.691 -2.691 1.00 97.06 282 SER A CA 1
ATOM 2339 C C . SER A 1 282 ? -4.791 17.560 -2.932 1.00 97.06 282 SER A C 1
ATOM 2341 O O . SER A 1 282 ? -5.782 17.419 -2.220 1.00 97.06 282 SER A O 1
ATOM 2343 N N . ASP A 1 283 ? -4.790 18.385 -3.976 1.00 97.75 283 ASP A N 1
ATOM 2344 C CA . ASP A 1 283 ? -5.947 19.198 -4.364 1.00 97.75 283 ASP A CA 1
ATOM 2345 C C . ASP A 1 283 ? -7.112 18.318 -4.852 1.00 97.75 283 ASP A C 1
ATOM 2347 O O . ASP A 1 283 ? -8.283 18.584 -4.565 1.00 97.75 283 ASP A O 1
ATOM 2351 N N . THR A 1 284 ? -6.802 17.217 -5.542 1.00 97.44 284 THR A N 1
ATOM 2352 C CA . THR A 1 284 ? -7.801 16.248 -6.020 1.00 97.44 284 THR A CA 1
ATOM 2353 C C . THR A 1 284 ? -8.349 15.373 -4.884 1.00 97.44 284 THR A C 1
ATOM 2355 O O . THR A 1 284 ? -9.544 15.040 -4.859 1.00 97.44 284 THR A O 1
ATOM 2358 N N . PHE A 1 285 ? -7.497 15.008 -3.926 1.00 97.12 285 PHE A N 1
ATOM 2359 C CA . PHE A 1 285 ? -7.779 14.091 -2.823 1.00 97.12 285 PHE A CA 1
ATOM 2360 C C . PHE A 1 285 ? -7.428 14.711 -1.455 1.00 97.12 285 PHE A C 1
ATOM 2362 O O . PHE A 1 285 ? -6.584 14.182 -0.731 1.00 97.12 285 PHE A O 1
ATOM 2369 N N . PRO A 1 286 ? -8.124 15.780 -1.025 1.00 95.06 286 PRO A N 1
ATOM 2370 C CA . PRO A 1 286 ? -7.718 16.589 0.134 1.00 95.06 286 PRO A CA 1
ATOM 2371 C C . PRO A 1 286 ? -7.713 15.836 1.472 1.00 95.06 286 PRO A C 1
ATOM 2373 O O . PRO A 1 286 ? -7.046 16.244 2.419 1.00 95.06 286 PRO A O 1
ATOM 2376 N N . ASN A 1 287 ? -8.451 14.727 1.561 1.00 92.81 287 ASN A N 1
ATOM 2377 C CA . ASN A 1 287 ? -8.574 13.923 2.777 1.00 92.81 287 ASN A CA 1
ATOM 2378 C C . ASN A 1 287 ? -7.688 12.666 2.769 1.00 92.81 287 ASN A C 1
ATOM 2380 O O . ASN A 1 287 ? -7.758 11.871 3.706 1.00 92.81 287 ASN A O 1
ATOM 2384 N N . ILE A 1 288 ? -6.883 12.460 1.723 1.00 94.69 288 ILE A N 1
ATOM 2385 C CA . ILE A 1 288 ? -6.038 11.275 1.571 1.00 94.69 288 ILE A CA 1
ATOM 2386 C C . ILE A 1 288 ? -4.585 11.684 1.746 1.00 94.69 288 ILE A C 1
ATOM 2388 O O . ILE A 1 288 ? -4.072 12.557 1.052 1.00 94.69 288 ILE A O 1
ATOM 2392 N N . ARG A 1 289 ? -3.902 11.024 2.679 1.00 93.12 289 ARG A N 1
ATOM 2393 C CA . ARG A 1 289 ? -2.472 11.235 2.886 1.00 93.12 289 ARG A CA 1
ATOM 2394 C C . ARG A 1 289 ? -1.679 10.338 1.959 1.00 93.12 289 ARG A C 1
ATOM 2396 O O . ARG A 1 289 ? -1.784 9.116 2.042 1.00 93.12 289 ARG A O 1
ATOM 2403 N N . LEU A 1 290 ? -0.865 10.969 1.127 1.00 95.62 290 LEU A N 1
ATOM 2404 C CA . LEU A 1 290 ? 0.062 10.290 0.242 1.00 95.62 290 LEU A CA 1
ATOM 2405 C C . LEU A 1 290 ? 1.324 9.867 1.002 1.00 95.62 290 LEU A C 1
ATOM 2407 O O . LEU A 1 290 ? 1.821 10.628 1.833 1.00 95.62 290 LEU A O 1
ATOM 2411 N N . ASN A 1 291 ? 1.842 8.671 0.738 1.00 95.25 291 ASN A N 1
ATOM 2412 C CA . ASN A 1 291 ? 3.143 8.230 1.237 1.00 95.25 291 ASN A CA 1
ATOM 2413 C C . ASN A 1 291 ? 4.064 8.024 0.037 1.00 95.25 291 ASN A C 1
ATOM 2415 O O . ASN A 1 291 ? 3.775 7.179 -0.809 1.00 95.25 291 ASN A O 1
ATOM 2419 N N . THR A 1 292 ? 5.121 8.821 -0.050 1.00 94.88 292 THR A N 1
ATOM 2420 C CA . THR A 1 292 ? 5.949 8.936 -1.247 1.00 94.88 292 THR A CA 1
ATOM 2421 C C . THR A 1 292 ? 7.315 8.309 -1.027 1.00 94.88 292 THR A C 1
ATOM 2423 O O . THR A 1 292 ? 8.004 8.626 -0.054 1.00 94.88 292 THR A O 1
ATOM 2426 N N . LEU A 1 293 ? 7.718 7.474 -1.982 1.00 94.31 293 LEU A N 1
ATOM 2427 C CA . LEU A 1 293 ? 9.086 7.015 -2.170 1.00 94.31 293 LEU A CA 1
ATOM 2428 C C . LEU A 1 293 ? 9.612 7.586 -3.490 1.00 94.31 293 LEU A C 1
ATOM 2430 O O . LEU A 1 293 ? 9.103 7.267 -4.567 1.00 94.31 293 LEU A O 1
ATOM 2434 N N . ARG A 1 294 ? 10.641 8.431 -3.392 1.00 92.69 294 ARG A N 1
ATOM 2435 C CA . ARG A 1 294 ? 11.297 9.081 -4.528 1.00 92.69 294 ARG A CA 1
ATOM 2436 C C . ARG A 1 294 ? 12.678 8.479 -4.760 1.00 92.69 294 ARG A C 1
ATOM 2438 O O . ARG A 1 294 ? 13.607 8.742 -4.005 1.00 92.69 294 ARG A O 1
ATOM 2445 N N . LEU A 1 295 ? 12.809 7.683 -5.813 1.00 91.75 295 LEU A N 1
ATOM 2446 C CA . LEU A 1 295 ? 14.074 7.074 -6.221 1.00 91.75 295 LEU A CA 1
ATOM 2447 C C . LEU A 1 295 ? 15.019 8.131 -6.805 1.00 91.75 295 LEU A C 1
ATOM 2449 O O . LEU A 1 295 ? 14.573 9.047 -7.500 1.00 91.75 295 LEU A O 1
ATOM 2453 N N . LEU A 1 296 ? 16.321 8.022 -6.528 1.00 87.25 296 LEU A N 1
ATOM 2454 C CA . LEU A 1 296 ? 17.291 9.072 -6.884 1.00 87.25 296 LEU A CA 1
ATOM 2455 C C . LEU A 1 296 ? 18.130 8.738 -8.125 1.00 87.25 296 LEU A C 1
ATOM 2457 O O . LEU A 1 296 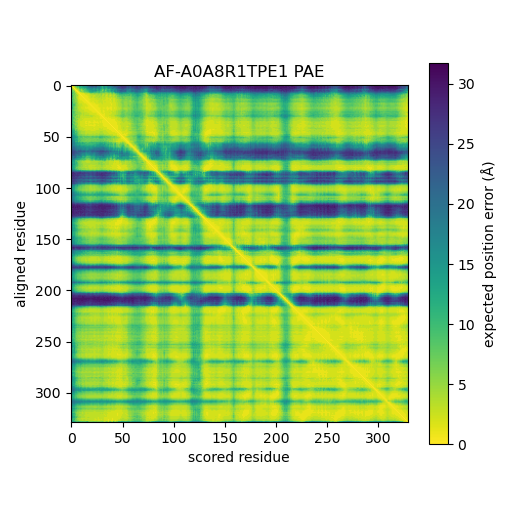? 18.755 9.633 -8.697 1.00 87.25 296 LEU A O 1
ATOM 2461 N N . ASP A 1 297 ? 18.133 7.483 -8.583 1.00 82.62 297 ASP A N 1
ATOM 2462 C CA . ASP A 1 297 ? 18.809 7.113 -9.828 1.00 82.62 297 ASP A CA 1
ATOM 2463 C C . ASP A 1 297 ? 17.888 7.341 -11.043 1.00 82.62 297 ASP A C 1
ATOM 2465 O O . ASP A 1 297 ? 16.749 6.879 -11.075 1.00 82.62 297 ASP A O 1
ATOM 2469 N N . LYS A 1 298 ? 18.406 7.981 -12.097 1.00 81.88 298 LYS A N 1
ATOM 2470 C CA . LYS A 1 298 ? 17.734 8.139 -13.402 1.00 81.88 298 LYS A CA 1
ATOM 2471 C C . LYS A 1 298 ? 17.456 6.815 -14.123 1.00 81.88 298 LYS A C 1
ATOM 2473 O O . LYS A 1 298 ? 16.663 6.794 -15.058 1.00 81.88 298 LYS A O 1
ATOM 2478 N N . ARG A 1 299 ? 18.149 5.734 -13.750 1.00 85.19 299 ARG A N 1
ATOM 2479 C CA . ARG A 1 299 ? 17.907 4.368 -14.249 1.00 85.19 299 ARG A CA 1
ATOM 2480 C C . ARG A 1 299 ? 16.851 3.617 -13.444 1.00 85.19 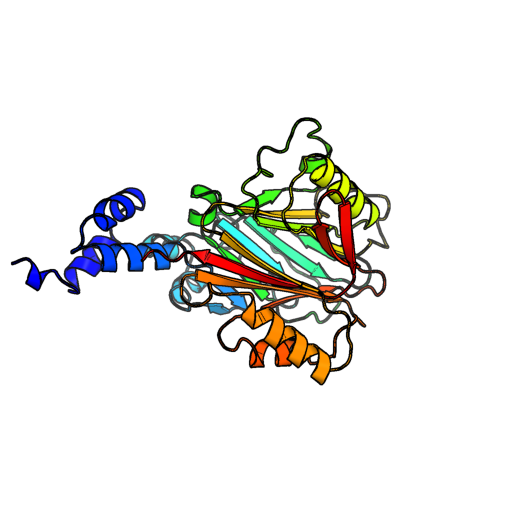299 ARG A C 1
ATOM 2482 O O . ARG A 1 299 ? 16.524 2.493 -13.805 1.00 85.19 299 ARG A O 1
ATOM 2489 N N . SER A 1 300 ? 16.339 4.218 -12.373 1.00 90.94 300 SER A N 1
ATOM 2490 C CA . SER A 1 300 ? 15.287 3.607 -11.573 1.00 90.94 300 SER A CA 1
ATOM 2491 C C . SER A 1 300 ? 14.028 3.384 -12.396 1.00 90.94 300 SER A C 1
ATOM 2493 O O . SER A 1 300 ? 13.684 4.166 -13.285 1.00 90.94 300 SER A O 1
ATOM 2495 N N . ILE A 1 301 ? 13.311 2.327 -12.050 1.00 93.38 301 ILE A N 1
ATOM 2496 C CA . ILE A 1 301 ? 12.090 1.908 -12.711 1.00 93.38 301 ILE A CA 1
ATOM 2497 C C . ILE A 1 301 ? 10.957 1.975 -11.702 1.00 93.38 301 ILE A C 1
ATOM 2499 O O . ILE A 1 301 ? 11.019 1.390 -10.625 1.00 93.38 301 ILE A O 1
ATOM 2503 N N . THR A 1 302 ? 9.886 2.651 -12.091 1.00 96.75 302 THR A N 1
ATOM 2504 C CA . THR A 1 302 ? 8.579 2.500 -11.466 1.00 96.75 302 THR A CA 1
ATOM 2505 C C . THR A 1 302 ? 7.551 2.218 -12.550 1.00 96.75 302 THR A C 1
ATOM 2507 O O . THR A 1 302 ? 7.713 2.600 -13.717 1.00 96.75 302 THR A O 1
ATOM 2510 N N . GLY A 1 303 ? 6.516 1.476 -12.187 1.00 97.81 303 GLY A N 1
ATOM 2511 C CA . GLY A 1 303 ? 5.427 1.174 -13.096 1.00 97.81 303 GLY A CA 1
ATOM 2512 C C . GLY A 1 303 ? 4.491 0.123 -12.537 1.00 97.81 303 GLY A C 1
ATOM 2513 O O . GLY A 1 303 ? 4.660 -0.367 -11.417 1.00 97.81 303 GLY A O 1
ATOM 2514 N N . VAL A 1 304 ? 3.483 -0.225 -13.329 1.00 98.50 304 VAL A N 1
ATOM 2515 C CA . VAL A 1 304 ? 2.512 -1.255 -12.959 1.00 98.50 304 VAL A CA 1
ATOM 2516 C C . VAL A 1 304 ? 2.387 -2.265 -14.084 1.00 98.50 304 VAL A C 1
ATOM 2518 O O . VAL A 1 304 ? 2.129 -1.914 -15.237 1.00 98.50 304 VAL A O 1
ATOM 2521 N N . ASN A 1 305 ? 2.554 -3.536 -13.734 1.00 98.12 305 ASN A N 1
ATOM 2522 C CA . ASN A 1 305 ? 2.171 -4.646 -14.580 1.00 98.12 305 ASN A CA 1
ATOM 2523 C C . ASN A 1 305 ? 0.678 -4.939 -14.382 1.00 98.12 305 ASN A C 1
ATOM 2525 O O . ASN A 1 305 ? 0.269 -5.288 -13.273 1.00 98.12 305 ASN A O 1
ATOM 2529 N N . TYR A 1 306 ? -0.116 -4.869 -15.445 1.00 96.94 306 TYR A N 1
ATOM 2530 C CA . TYR A 1 306 ? -1.513 -5.306 -15.451 1.00 96.94 306 TYR A CA 1
ATOM 2531 C C . TYR A 1 306 ? -1.663 -6.589 -16.257 1.00 96.94 306 TYR A C 1
ATOM 2533 O O . TYR A 1 306 ? -1.035 -6.741 -17.304 1.00 96.94 306 TYR A O 1
ATOM 2541 N N . GLN A 1 307 ? -2.543 -7.475 -15.799 1.00 93.19 307 GLN A N 1
ATOM 2542 C CA . GLN A 1 307 ? -3.046 -8.573 -16.614 1.00 93.19 307 GLN A CA 1
ATOM 2543 C C . GLN A 1 307 ? -4.278 -8.079 -17.379 1.00 93.19 307 GLN A C 1
ATOM 2545 O O . GLN A 1 307 ? -5.302 -7.758 -16.778 1.00 93.19 307 GLN A O 1
ATOM 2550 N N . ILE A 1 308 ? -4.187 -8.017 -18.704 1.00 87.62 308 ILE A N 1
ATOM 2551 C CA . ILE A 1 308 ? -5.292 -7.643 -19.585 1.00 87.62 308 ILE A CA 1
ATOM 2552 C C . ILE A 1 308 ? -5.611 -8.863 -20.438 1.00 87.62 308 ILE A C 1
ATOM 2554 O O . ILE A 1 308 ? -4.834 -9.253 -21.307 1.00 87.62 308 ILE A O 1
ATOM 2558 N N . GLN A 1 309 ? -6.767 -9.477 -20.177 1.00 84.62 309 GLN A N 1
ATOM 2559 C CA . GLN A 1 309 ? -7.143 -10.756 -20.783 1.00 84.62 309 GLN A CA 1
ATOM 2560 C C . GLN A 1 309 ? -6.055 -11.818 -20.517 1.00 84.62 309 GLN A C 1
ATOM 2562 O O . GLN A 1 309 ? -5.801 -12.171 -19.366 1.00 84.62 309 GLN A O 1
ATOM 2567 N N . THR A 1 310 ? -5.402 -12.320 -21.563 1.00 84.56 310 THR A N 1
ATOM 2568 C CA . THR A 1 310 ? -4.359 -13.353 -21.490 1.00 84.56 310 THR A CA 1
ATOM 2569 C C . THR A 1 310 ? -2.941 -12.793 -21.491 1.00 84.56 310 THR A C 1
ATOM 2571 O O . THR A 1 310 ? -1.994 -13.554 -21.321 1.00 84.56 310 THR A O 1
ATOM 2574 N N . GLU A 1 311 ? -2.771 -11.483 -21.664 1.00 89.81 311 GLU A N 1
ATOM 2575 C CA . GLU A 1 311 ? -1.461 -10.847 -21.773 1.00 89.81 311 GLU A CA 1
ATOM 2576 C C . GLU A 1 311 ? -1.159 -9.962 -20.564 1.00 89.81 311 GLU A C 1
ATOM 2578 O O . GLU A 1 311 ? -2.053 -9.392 -19.936 1.00 89.81 311 GLU A O 1
ATOM 2583 N N . SER A 1 312 ? 0.128 -9.847 -20.240 1.00 91.94 312 SER A N 1
ATOM 2584 C CA . SER A 1 312 ? 0.599 -8.940 -19.196 1.00 91.94 312 SER A CA 1
ATOM 2585 C C . SER A 1 312 ? 1.317 -7.752 -19.825 1.00 91.94 312 SER A C 1
ATOM 2587 O O . SER A 1 312 ? 2.187 -7.922 -20.678 1.00 91.94 312 SER A O 1
ATOM 2589 N N . TYR A 1 313 ? 0.953 -6.549 -19.391 1.00 95.69 313 TYR A N 1
ATOM 2590 C CA . TYR A 1 313 ? 1.475 -5.290 -19.914 1.00 95.69 313 TYR A CA 1
ATOM 2591 C C . TYR A 1 313 ? 2.086 -4.480 -18.785 1.00 95.69 313 TYR A C 1
ATOM 2593 O O . TYR A 1 313 ? 1.441 -4.265 -17.760 1.00 95.69 313 TYR A O 1
ATOM 2601 N N . PHE A 1 314 ? 3.318 -4.012 -18.979 1.00 96.81 314 PHE A N 1
ATOM 2602 C CA . PHE A 1 314 ? 3.989 -3.133 -18.030 1.00 96.81 314 PHE A CA 1
ATOM 2603 C C . PHE A 1 314 ? 3.921 -1.682 -18.500 1.00 96.81 314 PHE A C 1
ATOM 2605 O O . PHE A 1 314 ? 4.439 -1.345 -19.564 1.00 96.81 314 PHE A O 1
ATOM 2612 N N . PHE A 1 315 ? 3.296 -0.825 -17.697 1.00 97.25 315 PHE A N 1
ATOM 2613 C CA . PHE A 1 315 ? 3.213 0.609 -17.952 1.00 97.25 315 PHE A CA 1
ATOM 2614 C C . PHE A 1 315 ? 4.240 1.321 -17.077 1.00 97.25 315 PHE A C 1
ATOM 2616 O O . PHE A 1 315 ? 4.108 1.333 -15.853 1.00 97.25 315 PHE A O 1
ATOM 2623 N N . TYR A 1 316 ? 5.261 1.884 -17.722 1.00 95.75 316 TYR A N 1
ATOM 2624 C CA . TYR A 1 316 ? 6.341 2.627 -17.076 1.00 95.75 316 TYR A CA 1
ATOM 2625 C C . TYR A 1 316 ? 5.896 4.040 -16.688 1.00 95.75 316 TYR A C 1
ATOM 2627 O O . TYR A 1 316 ? 5.214 4.711 -17.465 1.00 95.75 316 TYR A O 1
ATOM 2635 N N . GLY A 1 317 ? 6.351 4.503 -15.526 1.00 96.12 317 GLY A N 1
ATOM 2636 C CA . GLY A 1 317 ? 6.169 5.872 -15.048 1.00 96.12 317 GLY A CA 1
ATOM 2637 C C . GLY A 1 317 ? 5.851 5.935 -13.552 1.00 96.12 317 GLY A C 1
ATOM 2638 O O . GLY A 1 317 ? 5.575 4.894 -12.949 1.00 96.12 317 GLY A O 1
ATOM 2639 N N . PRO A 1 318 ? 5.850 7.143 -12.955 1.00 97.69 318 PRO A N 1
ATOM 2640 C CA . PRO A 1 318 ? 5.429 7.353 -11.577 1.00 97.69 318 PRO A CA 1
ATOM 2641 C C . PRO A 1 318 ? 4.063 6.727 -11.305 1.00 97.69 318 PRO A C 1
ATOM 2643 O O . PRO A 1 318 ? 3.164 6.790 -12.144 1.00 97.69 318 PRO A O 1
ATOM 2646 N N . VAL A 1 319 ? 3.901 6.115 -10.138 1.00 98.56 319 VAL A N 1
ATOM 2647 C CA . VAL A 1 319 ? 2.711 5.334 -9.797 1.00 98.56 319 VAL A CA 1
ATOM 2648 C C . VAL A 1 319 ? 2.043 5.921 -8.572 1.00 98.56 319 VAL A C 1
ATOM 2650 O O . VAL A 1 319 ? 2.665 6.013 -7.520 1.00 98.56 319 VAL A O 1
ATOM 2653 N N . TYR A 1 320 ? 0.758 6.238 -8.683 1.00 98.75 320 TYR A N 1
ATOM 2654 C CA . TYR A 1 320 ? -0.129 6.442 -7.547 1.00 98.75 320 TYR A CA 1
ATOM 2655 C C . TYR A 1 320 ? -0.918 5.164 -7.276 1.00 98.75 320 TYR A C 1
ATOM 2657 O O . TYR A 1 320 ? -1.412 4.509 -8.195 1.00 98.75 320 TYR A O 1
ATOM 2665 N N . ILE A 1 321 ? -1.066 4.817 -6.005 1.00 98.69 321 ILE A N 1
ATOM 2666 C CA . ILE A 1 321 ? -1.866 3.680 -5.554 1.00 98.69 321 ILE A CA 1
ATOM 2667 C C . ILE A 1 321 ? -2.798 4.169 -4.459 1.00 98.69 321 ILE A C 1
ATOM 2669 O O . ILE A 1 321 ? -2.354 4.859 -3.547 1.00 98.69 321 ILE A O 1
ATOM 2673 N N . ILE A 1 322 ? -4.067 3.783 -4.526 1.00 98.56 322 ILE A N 1
ATOM 2674 C CA . ILE A 1 322 ? -5.044 3.944 -3.451 1.00 98.56 322 ILE A CA 1
ATOM 2675 C C . ILE A 1 322 ? -5.534 2.555 -3.052 1.00 98.56 322 ILE A C 1
ATOM 2677 O O . ILE A 1 322 ? -5.996 1.786 -3.893 1.00 98.56 322 ILE A O 1
ATOM 2681 N N . ILE A 1 323 ? -5.439 2.252 -1.762 1.00 98.19 323 ILE A N 1
ATOM 2682 C CA . ILE A 1 323 ? -5.896 1.007 -1.146 1.00 98.19 323 ILE A CA 1
ATOM 2683 C C . ILE A 1 323 ? -6.982 1.373 -0.142 1.00 98.19 323 ILE A C 1
ATOM 2685 O O . ILE A 1 323 ? -6.759 2.209 0.734 1.00 98.19 323 ILE A O 1
ATOM 2689 N N . GLY A 1 324 ? -8.152 0.762 -0.269 1.00 97.19 324 GLY A N 1
ATOM 2690 C CA . GLY A 1 324 ? -9.249 0.879 0.677 1.00 97.19 324 GLY A CA 1
ATOM 2691 C C . GLY A 1 324 ? -9.440 -0.418 1.451 1.00 97.19 324 GLY A C 1
ATOM 2692 O O . GLY A 1 324 ? -9.593 -1.462 0.833 1.00 97.19 324 GLY A O 1
ATOM 2693 N N . LEU A 1 325 ? -9.502 -0.352 2.782 1.00 96.31 325 LEU A N 1
ATOM 2694 C CA . LEU A 1 325 ? -10.041 -1.431 3.616 1.00 96.31 325 LEU A CA 1
ATOM 2695 C C . LEU A 1 325 ? -11.455 -1.069 4.062 1.00 96.31 325 LEU A C 1
ATOM 2697 O O . LEU A 1 325 ? -11.655 -0.002 4.649 1.00 96.31 325 LEU A O 1
ATOM 2701 N N . ARG A 1 326 ? -12.427 -1.944 3.809 1.00 96.19 326 ARG A N 1
ATOM 2702 C CA . ARG A 1 326 ? -13.826 -1.706 4.165 1.00 96.19 326 ARG A CA 1
ATOM 2703 C C . ARG A 1 326 ? -13.971 -1.440 5.662 1.00 96.19 326 ARG A C 1
ATOM 2705 O O . ARG A 1 326 ? -13.443 -2.168 6.498 1.00 96.19 326 ARG A O 1
ATOM 2712 N N . LYS A 1 327 ? -14.691 -0.372 5.999 1.00 94.94 327 LYS A N 1
ATOM 2713 C CA . LYS A 1 327 ? -15.087 -0.070 7.375 1.00 94.94 327 LYS A CA 1
ATOM 2714 C C . LYS A 1 327 ? -16.206 -1.014 7.802 1.00 94.94 327 LYS A C 1
ATOM 2716 O O . LYS A 1 327 ? -17.050 -1.387 6.997 1.00 94.94 327 LYS A O 1
ATOM 2721 N N . PHE A 1 328 ? -16.253 -1.322 9.089 1.00 92.62 328 PHE A N 1
ATOM 2722 C CA . PHE A 1 328 ? -17.400 -1.977 9.708 1.00 92.62 328 PHE A CA 1
ATOM 2723 C C . PHE A 1 328 ? -18.577 -0.991 9.756 1.00 92.62 328 PHE A C 1
ATOM 2725 O O . PHE A 1 328 ? -18.394 0.131 10.244 1.00 92.62 328 PHE A O 1
ATOM 2732 N N . ASP A 1 329 ? -19.752 -1.394 9.271 1.00 86.31 329 ASP A N 1
ATOM 2733 C CA . ASP A 1 329 ? -20.972 -0.578 9.182 1.00 86.31 329 ASP A CA 1
ATOM 2734 C C . ASP A 1 329 ? -22.180 -1.174 9.917 1.00 86.31 329 ASP A C 1
ATOM 2736 O O . ASP A 1 329 ? -22.304 -2.420 10.030 1.00 86.31 329 ASP A O 1
#

Radius of gyration: 20.6 Å; Cα contacts (8 Å, |Δi|>4): 659; chains: 1; bounding box: 63×45×51 Å

Foldseek 3Di:
DLVVLAPDPVLLVVLQPDDLVVLVVCLVPVRSVVSSLVLVLQQQAKWKDWQLAIPPCPCVVVSPPAQVVCVSSNWAFAEWEKEADQDPDPCLRRLVRYFYWYWHADQAWIATDTDDSPDDDDPCPDNMDTMITITGTCVCVVLLQKDKDFLVLLVVCPPDRPNDDLQWQEKEKEAGADVVSVVVSVVSSVVVVRFHKYKYWYDHHRPCNPDPDSNRIMMMTGGDDQKDKDKDFAQAQDLVVLLVSLLVSVVVDPCVVFFNKAKEKEAEVVWRYHPCSVVSNCVSPVPYDYRYHYHYYPPIWTWMWGDDPSDIDTDTTMMMMMMTGGRRD